Protein AF-A0A7S4MSF3-F1 (afdb_monomer_lite)

Sequence (253 aa):
SPANVAPEWKRFKGSVDGGAAPNAPDDGDGDPTLLLAEATASFLLRGYSSGRGDPSSPDAGAGADGRRPPLDHFHRPGGVLLLSLSLVSTRTPSRIVSDADDPPASSLTAQFGHSSQELINLLLTGRATSNVFDGTLSVGGGLECRGVSSRPDVGYLSQLEALRYCEVGTYYKSPRYPLWVVGSTSHFSVLFGGPGALRESRSDALLERCRRAFKSAEGAEERGFIDAPQLGTVARALGADMWEAVGGDEGGG

pLDDT: mean 75.32, std 20.9, range [27.91, 98.0]

Foldseek 3Di:
DDDDDDDDPPPPPDDPDDDDDDDDDPDDDDDVVVVVVVVVCCQQCVQVPPDQDDPPDPQRAQHPVRDGRNVVCLVDVCSVVVVLVVLCVVLPPVQQLVLEQHSVPDDCADPPRHGACLVVCCVFQVHRFREQAEAWAQDPPRRIRGHHDAQTQEAEAEPCVVVVNHDGYPSRQQHPAQWYWYDYPPDIDIDHDDPCSNDDDPVRVLVVLLVVLQVVQCPRHPPVDHDPVSVVSSDVSSDPVVVVVVPDDDDDD

Structure (mmCIF, N/CA/C/O backbone):
data_AF-A0A7S4MSF3-F1
#
_entry.id   AF-A0A7S4MSF3-F1
#
loop_
_atom_site.group_PDB
_atom_site.id
_atom_site.type_symbol
_atom_site.label_atom_id
_atom_site.label_alt_id
_atom_site.label_comp_id
_atom_site.label_asym_id
_atom_site.label_entity_id
_atom_site.label_seq_id
_atom_site.pdbx_PDB_ins_code
_atom_site.Cartn_x
_atom_site.Cartn_y
_atom_site.Cartn_z
_atom_site.occupancy
_atom_site.B_iso_or_equiv
_atom_site.auth_seq_id
_atom_site.auth_comp_id
_atom_site.auth_asym_id
_atom_site.auth_atom_id
_atom_site.pdbx_PDB_model_num
ATOM 1 N N . SER A 1 1 ? 6.239 23.968 -42.323 1.00 41.62 1 SER A N 1
ATOM 2 C CA . SER A 1 1 ? 5.406 22.773 -42.538 1.00 41.62 1 SER A CA 1
ATOM 3 C C . SER A 1 1 ? 6.318 21.607 -42.860 1.00 41.62 1 SER A C 1
ATOM 5 O O . SER A 1 1 ? 7.025 21.680 -43.859 1.00 41.62 1 SER A O 1
ATOM 7 N N . PRO A 1 2 ? 6.384 20.601 -41.984 1.00 35.97 2 PRO A N 1
ATOM 8 C CA . PRO A 1 2 ? 6.445 19.230 -42.460 1.00 35.97 2 PRO A CA 1
ATOM 9 C C . PRO A 1 2 ? 5.364 18.359 -41.815 1.00 35.97 2 PRO A C 1
ATOM 11 O O . PRO A 1 2 ? 4.879 18.614 -40.714 1.00 35.97 2 PRO A O 1
ATOM 14 N N . ALA A 1 3 ? 4.981 17.360 -42.600 1.00 32.62 3 ALA A N 1
ATOM 15 C CA . ALA A 1 3 ? 3.868 16.449 -42.443 1.00 32.62 3 ALA A CA 1
ATOM 16 C C . ALA A 1 3 ? 3.819 15.706 -41.100 1.00 32.62 3 ALA A C 1
ATOM 18 O O . ALA A 1 3 ? 4.804 15.166 -40.604 1.00 32.62 3 ALA A O 1
ATOM 19 N N . ASN A 1 4 ? 2.595 15.642 -40.587 1.00 33.91 4 ASN A N 1
ATOM 20 C CA . ASN A 1 4 ? 2.144 14.868 -39.446 1.00 33.91 4 ASN A CA 1
ATOM 21 C C . ASN A 1 4 ? 2.182 13.368 -39.807 1.00 33.91 4 ASN A C 1
ATOM 23 O O . ASN A 1 4 ? 1.356 12.905 -40.595 1.00 33.91 4 ASN A O 1
ATOM 27 N N . VAL A 1 5 ? 3.132 12.610 -39.257 1.00 41.72 5 VAL A N 1
ATOM 28 C CA . VAL A 1 5 ? 3.147 11.141 -39.338 1.00 41.72 5 VAL A CA 1
ATOM 29 C C . VAL A 1 5 ? 2.593 10.609 -38.020 1.00 41.72 5 VAL A C 1
ATOM 31 O O . VAL A 1 5 ? 3.264 10.634 -36.992 1.00 41.72 5 VAL A O 1
ATOM 34 N N . ALA A 1 6 ? 1.330 10.182 -38.037 1.00 33.66 6 ALA A N 1
ATOM 35 C CA . ALA A 1 6 ? 0.687 9.546 -36.892 1.00 33.66 6 ALA A CA 1
ATOM 36 C C . ALA A 1 6 ? 1.154 8.075 -36.753 1.00 33.66 6 ALA A C 1
ATOM 38 O O . ALA A 1 6 ? 1.291 7.403 -37.776 1.00 33.66 6 ALA A O 1
ATOM 39 N N . PRO A 1 7 ? 1.361 7.542 -35.531 1.00 33.12 7 PRO A N 1
ATOM 40 C CA . PRO A 1 7 ? 1.863 6.181 -35.343 1.00 33.12 7 PRO A CA 1
ATOM 41 C C . PRO A 1 7 ? 0.826 5.072 -35.615 1.00 33.12 7 PRO A C 1
ATOM 43 O O . PRO A 1 7 ? -0.364 5.201 -35.323 1.00 33.12 7 PRO A O 1
ATOM 46 N N . GLU A 1 8 ? 1.337 3.947 -36.122 1.00 37.41 8 GLU A N 1
ATOM 47 C CA . GLU A 1 8 ? 0.696 2.740 -36.682 1.00 37.41 8 GLU A CA 1
ATOM 48 C C . GLU A 1 8 ? -0.170 1.863 -35.743 1.00 37.41 8 GLU A C 1
ATOM 50 O O . GLU A 1 8 ? -0.442 0.706 -36.052 1.00 37.41 8 GLU A O 1
ATOM 55 N N . TRP A 1 9 ? -0.692 2.358 -34.621 1.00 36.53 9 TRP A N 1
ATOM 56 C CA . TRP A 1 9 ? -1.518 1.518 -33.727 1.00 36.53 9 TRP A CA 1
ATOM 57 C C . TRP A 1 9 ? -2.996 1.395 -34.158 1.00 36.53 9 TRP A C 1
ATOM 59 O O . TRP A 1 9 ? -3.751 0.608 -33.593 1.00 36.53 9 TRP A O 1
ATOM 69 N N . LYS A 1 10 ? -3.429 2.118 -35.202 1.00 30.94 10 LYS A N 1
ATOM 70 C CA . LYS A 1 10 ? -4.820 2.099 -35.709 1.00 30.94 10 LYS A CA 1
ATOM 71 C C . LYS A 1 10 ? -5.180 0.909 -36.618 1.00 30.94 10 LYS A C 1
ATOM 73 O O . LYS A 1 10 ? -6.292 0.880 -37.142 1.00 30.94 10 LYS A O 1
ATOM 78 N N . ARG A 1 11 ? -4.287 -0.069 -36.827 1.00 33.25 11 ARG A N 1
ATOM 79 C CA . ARG A 1 11 ? -4.498 -1.156 -37.809 1.00 33.25 11 ARG A CA 1
ATOM 80 C C . ARG A 1 11 ? -5.065 -2.470 -37.255 1.00 33.25 11 ARG A C 1
ATOM 82 O O . ARG A 1 11 ? -5.384 -3.350 -38.046 1.00 33.25 11 ARG A O 1
ATOM 89 N N . PHE A 1 12 ? -5.296 -2.593 -35.947 1.00 28.17 12 PHE A N 1
ATOM 90 C CA . PHE A 1 12 ? -6.030 -3.732 -35.377 1.00 28.17 12 PHE A CA 1
ATOM 91 C C . PHE A 1 12 ? -7.545 -3.461 -35.354 1.00 28.17 12 PHE A C 1
ATOM 93 O O . PHE A 1 12 ? -8.146 -3.208 -34.315 1.00 28.17 12 PHE A O 1
ATOM 100 N N . LYS A 1 13 ? -8.180 -3.519 -36.528 1.00 31.94 13 LYS A N 1
ATOM 101 C CA . LYS A 1 13 ? -9.593 -3.912 -36.641 1.00 31.94 13 LYS A CA 1
ATOM 102 C C . LYS A 1 13 ? -9.619 -5.275 -37.322 1.00 31.94 13 LYS A C 1
ATOM 104 O O . LYS A 1 13 ? -9.660 -5.359 -38.544 1.00 31.94 13 LYS A O 1
ATOM 109 N N . GLY A 1 14 ? -9.507 -6.325 -36.512 1.00 31.42 14 GLY A N 1
ATOM 110 C CA . GLY A 1 14 ? -9.776 -7.689 -36.951 1.00 31.42 14 GLY A CA 1
ATOM 111 C C . GLY A 1 14 ? -11.264 -7.849 -37.256 1.00 31.42 14 GLY A C 1
ATOM 112 O O . GLY A 1 14 ? -12.105 -7.384 -36.489 1.00 31.42 14 GLY A O 1
ATOM 113 N N . SER A 1 15 ? -11.542 -8.456 -38.408 1.00 27.91 15 SER A N 1
ATOM 114 C CA . SER A 1 15 ? -12.852 -8.900 -38.890 1.00 27.91 15 SER A CA 1
ATOM 115 C C . SER A 1 15 ? -13.636 -9.622 -37.789 1.00 27.91 15 SER A C 1
ATOM 117 O O . SER A 1 15 ? -13.113 -10.547 -37.168 1.00 27.91 15 SER A O 1
ATOM 119 N N . VAL A 1 16 ? -14.877 -9.199 -37.537 1.00 37.59 16 VAL A N 1
ATOM 120 C CA . VAL A 1 16 ? -15.831 -9.960 -36.720 1.00 37.59 16 VAL A CA 1
ATOM 121 C C . VAL A 1 16 ? -16.476 -10.983 -37.648 1.00 37.59 16 VAL A C 1
ATOM 123 O O . VAL A 1 16 ? -17.536 -10.733 -38.215 1.00 37.59 16 VAL A O 1
ATOM 126 N N . ASP A 1 17 ? -15.806 -12.117 -37.832 1.00 31.11 17 ASP A N 1
ATOM 127 C CA . ASP A 1 17 ? -16.417 -13.296 -38.436 1.00 31.11 17 ASP A CA 1
ATOM 128 C C . ASP A 1 17 ? -17.129 -14.095 -37.337 1.00 31.11 17 ASP A C 1
ATOM 130 O O . ASP A 1 17 ? -16.533 -14.504 -36.338 1.00 31.11 17 ASP A O 1
ATOM 134 N N . GLY A 1 18 ? -18.446 -14.245 -37.503 1.00 38.09 18 GLY A N 1
ATOM 135 C CA . GLY A 1 18 ? -19.373 -14.864 -36.557 1.00 38.09 18 GLY A CA 1
ATOM 136 C C . GLY A 1 18 ? -19.187 -16.373 -36.407 1.00 38.09 18 GLY A C 1
ATOM 137 O O . GLY A 1 18 ? -19.989 -17.155 -36.913 1.00 38.09 18 GLY A O 1
ATOM 138 N N . GLY A 1 19 ? -18.154 -16.782 -35.674 1.00 28.17 19 GLY A N 1
ATOM 139 C CA . GLY A 1 19 ? -18.015 -18.134 -35.140 1.00 28.17 19 GLY A CA 1
ATOM 140 C C . GLY A 1 19 ? -18.694 -18.246 -33.776 1.00 28.17 19 GLY A C 1
ATOM 141 O O . GLY A 1 19 ? -18.374 -17.491 -32.861 1.00 28.17 19 GLY A O 1
ATOM 142 N N . ALA A 1 20 ? -19.644 -19.173 -33.649 1.00 30.17 20 ALA A N 1
ATOM 143 C CA . ALA A 1 20 ? -20.347 -19.474 -32.407 1.00 30.17 20 ALA A CA 1
ATOM 144 C C . ALA A 1 20 ? -19.370 -19.710 -31.239 1.00 30.17 20 ALA A C 1
ATOM 146 O O . ALA A 1 20 ? -18.409 -20.471 -31.368 1.00 30.17 20 ALA A O 1
ATOM 147 N N . ALA A 1 21 ? -19.638 -19.066 -30.100 1.00 31.05 21 ALA A N 1
ATOM 148 C CA . ALA A 1 21 ? -18.928 -19.329 -28.857 1.00 31.05 21 ALA A CA 1
ATOM 149 C C . ALA A 1 21 ? -19.098 -20.814 -28.479 1.00 31.05 21 ALA A C 1
ATOM 151 O O . ALA A 1 21 ? -20.233 -21.299 -28.467 1.00 31.05 21 ALA A O 1
ATOM 152 N N . PRO A 1 22 ? -18.018 -21.558 -28.183 1.00 34.59 22 PRO A N 1
ATOM 153 C CA . PRO A 1 22 ? -18.162 -22.888 -27.617 1.00 34.59 22 PRO A CA 1
ATOM 154 C C . PRO A 1 22 ? -18.808 -22.755 -26.234 1.00 34.59 22 PRO A C 1
ATOM 156 O O . PRO A 1 22 ? -18.371 -21.941 -25.421 1.00 34.59 22 PRO A O 1
ATOM 159 N N . ASN A 1 23 ? -19.874 -23.527 -26.009 1.00 34.00 23 ASN A N 1
ATOM 160 C CA . ASN A 1 23 ? -20.613 -23.589 -24.750 1.00 34.00 23 ASN A CA 1
ATOM 161 C C . ASN A 1 23 ? -19.641 -23.706 -23.568 1.00 34.00 23 ASN A C 1
ATOM 163 O O . ASN A 1 23 ? -18.914 -24.694 -23.459 1.00 34.00 23 ASN A O 1
ATOM 167 N N . ALA A 1 24 ? -19.637 -22.689 -22.704 1.00 33.00 24 ALA A N 1
ATOM 168 C CA . ALA A 1 24 ? -18.964 -22.761 -21.419 1.00 33.00 24 ALA A CA 1
ATOM 169 C C . ALA A 1 24 ? -19.664 -23.839 -20.572 1.00 33.00 24 ALA A C 1
ATOM 171 O O . ALA A 1 24 ? -20.899 -23.836 -20.520 1.00 33.00 24 ALA A O 1
ATOM 172 N N . PRO A 1 25 ? -18.921 -24.771 -19.953 1.00 35.69 25 PRO A N 1
ATOM 173 C CA . PRO A 1 25 ? -19.510 -25.678 -18.987 1.00 35.69 25 PRO A CA 1
ATOM 174 C C . PRO A 1 25 ? -19.993 -24.864 -17.783 1.00 35.69 25 PRO A C 1
ATOM 176 O O . PRO A 1 25 ? -19.286 -23.997 -17.267 1.00 35.69 25 PRO A O 1
ATOM 179 N N . ASP A 1 26 ? -21.239 -25.122 -17.405 1.00 44.34 26 ASP A N 1
ATOM 180 C CA . ASP A 1 26 ? -21.878 -24.638 -16.189 1.00 44.34 26 ASP A CA 1
ATOM 181 C C . ASP A 1 26 ? -21.321 -25.446 -15.013 1.00 44.34 26 ASP A C 1
ATOM 183 O O . ASP A 1 26 ? -21.841 -26.511 -14.703 1.00 44.34 26 ASP A O 1
ATOM 187 N N . ASP A 1 27 ? -20.213 -24.991 -14.421 1.00 40.84 27 ASP A N 1
ATOM 188 C CA . ASP A 1 27 ? -19.608 -25.631 -13.251 1.00 40.84 27 ASP A CA 1
ATOM 189 C C . ASP A 1 27 ? -19.042 -24.579 -12.277 1.00 40.84 27 ASP A C 1
ATOM 191 O O . ASP A 1 27 ? -17.975 -24.009 -12.496 1.00 40.84 27 ASP A O 1
ATOM 195 N N . GLY A 1 28 ? -19.771 -24.364 -11.176 1.00 42.06 28 GLY A N 1
ATOM 196 C CA . GLY A 1 28 ? -19.229 -24.096 -9.837 1.00 42.06 28 GLY A CA 1
ATOM 197 C C . GLY A 1 28 ? -18.573 -22.738 -9.555 1.00 42.06 28 GLY A C 1
ATOM 198 O O . GLY A 1 28 ? -17.406 -22.535 -9.853 1.00 42.06 28 GLY A O 1
ATOM 199 N N . ASP A 1 29 ? -19.322 -21.867 -8.871 1.00 44.06 29 ASP A N 1
ATOM 200 C CA . ASP A 1 29 ? -18.943 -20.924 -7.790 1.00 44.06 29 ASP A CA 1
ATOM 201 C C . ASP A 1 29 ? -17.434 -20.692 -7.483 1.00 44.06 29 ASP A C 1
ATOM 203 O O . ASP A 1 29 ? -16.969 -20.872 -6.358 1.00 44.06 29 ASP A O 1
ATOM 207 N N . GLY A 1 30 ? -16.637 -20.304 -8.480 1.00 49.78 30 GLY A N 1
ATOM 208 C CA . GLY A 1 30 ? -15.230 -19.936 -8.316 1.00 49.78 30 GLY A CA 1
ATOM 209 C C . GLY A 1 30 ? -15.070 -18.419 -8.273 1.00 49.78 30 GLY A C 1
ATOM 210 O O . GLY A 1 30 ? -15.464 -17.738 -9.219 1.00 49.78 30 GLY A O 1
ATOM 211 N N . ASP A 1 31 ? -14.472 -17.878 -7.205 1.00 62.97 31 ASP A N 1
ATOM 212 C CA . ASP A 1 31 ? -14.142 -16.448 -7.120 1.00 62.97 31 ASP A CA 1
ATOM 213 C C . ASP A 1 31 ? -13.296 -16.044 -8.349 1.00 62.97 31 ASP A C 1
ATOM 215 O O . ASP A 1 31 ? -12.182 -16.554 -8.526 1.00 62.97 31 ASP A O 1
ATOM 219 N N . PRO A 1 32 ? -13.778 -15.127 -9.211 1.00 63.19 32 PRO A N 1
ATOM 220 C CA . PRO A 1 32 ? -13.070 -14.720 -10.426 1.00 63.19 32 PRO A CA 1
ATOM 221 C C . PRO A 1 32 ? -11.678 -14.137 -10.138 1.00 63.19 32 PRO A C 1
ATOM 223 O O . PRO A 1 32 ? -10.795 -14.173 -11.000 1.00 63.19 32 PRO A O 1
ATOM 226 N N . THR A 1 33 ? -11.454 -13.638 -8.921 1.00 63.78 33 THR A N 1
ATOM 227 C CA . THR A 1 33 ? -10.156 -13.139 -8.456 1.00 63.78 33 THR A CA 1
ATOM 228 C C . THR A 1 33 ? -9.143 -14.273 -8.296 1.00 63.78 33 THR A C 1
ATOM 230 O O . THR A 1 33 ? -7.980 -14.113 -8.670 1.00 63.78 33 THR A O 1
ATOM 233 N N . LEU A 1 34 ? -9.583 -15.435 -7.799 1.00 69.38 34 LEU A N 1
ATOM 234 C CA . LEU A 1 34 ? -8.737 -16.622 -7.655 1.00 69.38 34 LEU A CA 1
ATOM 235 C C . LEU A 1 34 ? -8.354 -17.191 -9.021 1.00 69.38 34 LEU A C 1
ATOM 237 O O . LEU A 1 34 ? -7.185 -17.501 -9.235 1.00 69.38 34 LEU A O 1
ATOM 241 N N . LEU A 1 35 ? -9.296 -17.231 -9.967 1.00 76.44 35 LEU A N 1
ATOM 242 C CA . LEU A 1 35 ? -9.029 -17.680 -11.338 1.00 76.44 35 LEU A CA 1
ATOM 243 C C . LEU A 1 35 ? -7.993 -16.793 -12.041 1.00 76.44 35 LEU A C 1
ATOM 245 O O . LEU A 1 35 ? -7.077 -17.298 -12.692 1.00 76.44 35 LEU A O 1
ATOM 249 N N . LEU A 1 36 ? -8.092 -15.468 -11.888 1.00 73.62 36 LEU A N 1
ATOM 250 C CA . LEU A 1 36 ? -7.102 -14.546 -12.447 1.00 73.62 36 LEU A CA 1
ATOM 251 C C . LEU A 1 36 ? -5.737 -14.694 -11.765 1.00 73.62 36 LEU A C 1
ATOM 253 O O . LEU A 1 36 ? -4.711 -14.676 -12.450 1.00 73.62 36 LEU A O 1
ATOM 257 N N . ALA A 1 37 ? -5.707 -14.840 -10.439 1.00 73.75 37 ALA A N 1
ATOM 258 C CA . ALA A 1 37 ? -4.471 -15.038 -9.689 1.00 73.75 37 ALA A CA 1
ATOM 259 C C . ALA A 1 37 ? -3.773 -16.341 -10.100 1.00 73.75 37 ALA A C 1
ATOM 261 O O . ALA A 1 37 ? -2.570 -16.337 -10.363 1.00 73.75 37 ALA A O 1
ATOM 262 N N . GLU A 1 38 ? -4.524 -17.432 -10.240 1.00 82.12 38 GLU A N 1
ATOM 263 C CA . GLU A 1 38 ? -4.013 -18.732 -10.670 1.00 82.12 38 GLU A CA 1
ATOM 264 C C . GLU A 1 38 ? -3.515 -18.695 -12.118 1.00 82.12 38 GLU A C 1
ATOM 266 O O . GLU A 1 38 ? -2.406 -19.157 -12.404 1.00 82.12 38 GLU A O 1
ATOM 271 N N . ALA A 1 39 ? -4.266 -18.072 -13.029 1.00 82.00 39 ALA A N 1
ATOM 272 C CA . ALA A 1 39 ? -3.833 -17.878 -14.411 1.00 82.00 39 ALA A CA 1
ATOM 273 C C . ALA A 1 39 ? -2.562 -17.015 -14.497 1.00 82.00 39 ALA A C 1
ATOM 275 O O . ALA A 1 39 ? -1.642 -17.327 -15.258 1.00 82.00 39 ALA A O 1
ATOM 276 N N . THR A 1 40 ? -2.474 -15.960 -13.681 1.00 80.44 40 THR A N 1
ATOM 277 C CA . THR A 1 40 ? -1.307 -15.067 -13.619 1.00 80.44 40 THR A CA 1
ATOM 278 C C . THR A 1 40 ? -0.092 -15.792 -13.054 1.00 80.44 40 THR A C 1
ATOM 280 O O . THR A 1 40 ? 0.985 -15.724 -13.644 1.00 80.44 40 THR A O 1
ATOM 283 N N . ALA A 1 41 ? -0.251 -16.537 -11.959 1.00 83.00 41 ALA A N 1
ATOM 284 C CA . ALA A 1 41 ? 0.813 -17.346 -11.373 1.00 83.00 41 ALA A CA 1
ATOM 285 C C . ALA A 1 41 ? 1.293 -18.415 -12.362 1.00 83.00 41 ALA A C 1
ATOM 287 O O . ALA A 1 41 ? 2.494 -18.546 -12.589 1.00 83.00 41 ALA A O 1
ATOM 288 N N . SER A 1 42 ? 0.364 -19.106 -13.025 1.00 82.75 42 SER A N 1
ATOM 289 C CA . SER A 1 42 ? 0.665 -20.105 -14.056 1.00 82.75 42 SER A CA 1
ATOM 290 C C . SER A 1 42 ? 1.429 -19.509 -15.232 1.00 82.75 42 SER A C 1
ATOM 292 O O . SER A 1 42 ? 2.354 -20.134 -15.745 1.00 82.75 42 SER A O 1
ATOM 294 N N . PHE A 1 43 ? 1.076 -18.292 -15.650 1.00 83.69 43 PHE A N 1
ATOM 295 C CA . PHE A 1 43 ? 1.791 -17.567 -16.693 1.00 83.69 43 PHE A CA 1
ATOM 296 C C . PHE A 1 43 ? 3.190 -17.135 -16.236 1.00 83.69 43 PHE A C 1
ATOM 298 O O . PHE A 1 43 ? 4.165 -17.426 -16.926 1.00 83.69 43 PHE A O 1
ATOM 305 N N . LEU A 1 44 ? 3.309 -16.474 -15.080 1.00 82.44 44 LEU A N 1
ATOM 306 C CA . LEU A 1 44 ? 4.576 -15.943 -14.565 1.00 82.44 44 LEU A CA 1
ATOM 307 C C . LEU A 1 44 ? 5.584 -17.050 -14.246 1.00 82.44 44 LEU A C 1
ATOM 309 O O . LEU A 1 44 ? 6.771 -16.904 -14.544 1.00 82.44 44 LEU A O 1
ATOM 313 N N . LEU A 1 45 ? 5.101 -18.156 -13.682 1.00 81.12 45 LEU A N 1
ATOM 314 C CA . LEU A 1 45 ? 5.893 -19.320 -13.288 1.00 81.12 45 LEU A CA 1
ATOM 315 C C . LEU A 1 45 ? 5.971 -20.377 -14.396 1.00 81.12 45 LEU A C 1
ATOM 317 O O . LEU A 1 45 ? 6.500 -21.468 -14.174 1.00 81.12 45 LEU A O 1
ATOM 321 N N . ARG A 1 46 ? 5.464 -20.087 -15.600 1.00 78.00 46 ARG A N 1
ATOM 322 C CA . ARG A 1 46 ? 5.508 -21.027 -16.722 1.00 78.00 46 ARG A CA 1
ATOM 323 C C . ARG A 1 46 ? 6.959 -21.416 -17.008 1.00 78.00 46 ARG A C 1
ATOM 325 O O . ARG A 1 46 ? 7.760 -20.575 -17.397 1.00 78.00 46 ARG A O 1
ATOM 332 N N . GLY A 1 47 ? 7.286 -22.694 -16.826 1.00 63.62 47 GLY A N 1
ATOM 333 C CA . GLY A 1 47 ? 8.645 -23.222 -16.997 1.00 63.62 47 GLY A CA 1
ATOM 334 C C . GLY A 1 47 ? 9.430 -23.439 -15.697 1.00 63.62 47 GLY A C 1
ATOM 335 O O . GLY A 1 47 ? 10.405 -24.180 -15.731 1.00 63.62 47 GLY A O 1
ATOM 336 N N . TYR A 1 48 ? 8.983 -22.917 -14.546 1.00 62.94 48 TYR A N 1
ATOM 337 C CA . TYR A 1 48 ? 9.596 -23.225 -13.239 1.00 62.94 48 TYR A CA 1
ATOM 338 C C . TYR A 1 48 ? 9.338 -24.669 -12.774 1.00 62.94 48 TYR A C 1
ATOM 340 O O . TYR A 1 48 ? 10.104 -25.213 -11.983 1.00 62.94 48 TYR A O 1
ATOM 348 N N . SER A 1 49 ? 8.277 -25.311 -13.272 1.00 55.47 49 SER A N 1
ATOM 349 C CA . SER A 1 49 ? 7.901 -26.692 -12.937 1.00 55.47 49 SER A CA 1
ATOM 350 C C . SER A 1 49 ? 8.767 -27.763 -13.613 1.00 55.47 49 SER A C 1
ATOM 352 O O . SER A 1 49 ? 8.650 -28.940 -13.275 1.00 55.47 49 SER A O 1
ATOM 354 N N . SER A 1 50 ? 9.659 -27.386 -14.535 1.00 52.78 50 SER A N 1
ATOM 355 C CA . SER A 1 50 ? 10.506 -28.324 -15.273 1.00 52.78 50 SER A CA 1
ATOM 356 C C . SER A 1 50 ? 11.959 -28.231 -14.814 1.00 52.78 50 SER A C 1
ATOM 358 O O . SER A 1 50 ? 12.768 -27.627 -15.498 1.00 52.78 50 SER A O 1
ATOM 360 N N . GLY A 1 51 ? 12.275 -28.854 -13.672 1.00 48.75 51 GLY A N 1
ATOM 361 C CA . GLY A 1 51 ? 13.632 -29.257 -13.276 1.00 48.75 51 GLY A CA 1
ATOM 362 C C . GLY A 1 51 ? 14.665 -28.134 -13.108 1.00 48.75 51 GLY A C 1
ATOM 363 O O . GLY A 1 51 ? 15.073 -27.475 -14.054 1.00 48.75 51 GLY A O 1
ATOM 364 N N . ARG A 1 52 ? 15.188 -27.982 -11.889 1.00 44.31 52 ARG A N 1
ATOM 365 C CA . ARG A 1 52 ? 16.348 -27.135 -11.580 1.00 44.31 52 ARG A CA 1
ATOM 366 C C . ARG A 1 52 ? 17.574 -27.599 -12.388 1.00 44.31 52 ARG A C 1
ATOM 368 O O . ARG A 1 52 ? 18.297 -28.489 -11.948 1.00 44.31 52 ARG A O 1
ATOM 375 N N . GLY A 1 53 ? 17.773 -27.032 -13.575 1.00 51.41 53 GLY A N 1
ATOM 376 C CA . GLY A 1 53 ? 18.991 -27.189 -14.365 1.00 51.41 53 GLY A CA 1
ATOM 377 C C . GLY A 1 53 ? 20.180 -26.517 -13.677 1.00 51.41 53 GLY A C 1
ATOM 378 O O . GLY A 1 53 ? 20.013 -25.585 -12.890 1.00 51.41 53 GLY A O 1
ATOM 379 N N . ASP A 1 54 ? 21.378 -27.025 -13.953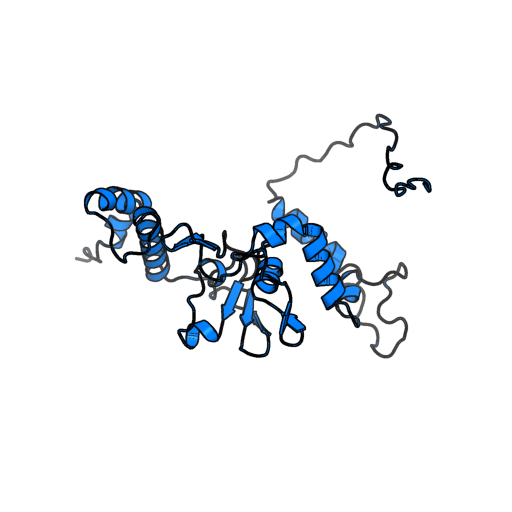 1.00 45.97 54 ASP A N 1
ATOM 380 C CA . ASP A 1 54 ? 22.644 -26.516 -13.425 1.00 45.97 54 ASP A CA 1
ATOM 381 C C . ASP A 1 54 ? 22.800 -25.004 -13.721 1.00 45.97 54 ASP A C 1
ATOM 383 O O . ASP A 1 54 ? 22.796 -24.617 -14.894 1.00 45.97 54 ASP A O 1
ATOM 387 N N . PRO A 1 55 ? 22.955 -24.136 -12.698 1.00 48.62 55 PRO A N 1
ATOM 388 C CA . PRO A 1 55 ? 23.072 -22.684 -12.868 1.00 48.62 55 PRO A CA 1
ATOM 389 C C . PRO A 1 55 ? 24.309 -22.238 -13.669 1.00 48.62 55 PRO A C 1
ATOM 391 O O . PRO A 1 55 ? 24.423 -21.055 -13.988 1.00 48.62 55 PRO A O 1
ATOM 394 N N . SER A 1 56 ? 25.234 -23.148 -13.992 1.00 46.38 56 SER A N 1
ATOM 395 C CA . SER A 1 56 ? 26.421 -22.869 -14.808 1.00 46.38 56 SER A CA 1
ATOM 396 C C . SER A 1 56 ? 26.206 -22.998 -16.326 1.00 46.38 56 SER A C 1
ATOM 398 O O . SER A 1 56 ? 27.084 -22.605 -17.097 1.00 46.38 56 SER A O 1
ATOM 400 N N . SER A 1 57 ? 25.049 -23.493 -16.785 1.00 48.66 57 SER A N 1
ATOM 401 C CA . SER A 1 57 ? 24.748 -23.614 -18.219 1.00 48.66 57 SER A CA 1
ATOM 402 C C . SER A 1 57 ? 24.173 -22.318 -18.820 1.00 48.66 57 SER A C 1
ATOM 404 O O . SER A 1 57 ? 23.231 -21.750 -18.264 1.00 48.66 57 SER A O 1
ATOM 406 N N . PRO A 1 58 ? 24.646 -21.866 -20.000 1.00 52.34 58 PRO A N 1
ATOM 407 C CA . PRO A 1 58 ? 24.128 -20.665 -20.671 1.00 52.34 58 PRO A CA 1
ATOM 408 C C . PRO A 1 58 ? 22.644 -20.777 -21.085 1.00 52.34 58 PRO A C 1
ATOM 410 O O . PRO A 1 58 ? 21.974 -19.753 -21.247 1.00 52.34 58 PRO A O 1
ATOM 413 N N . ASP A 1 59 ? 22.121 -22.007 -21.165 1.00 48.97 59 ASP A N 1
ATOM 414 C CA . ASP A 1 59 ? 20.732 -22.349 -21.512 1.00 48.97 59 ASP A CA 1
ATOM 415 C C . ASP A 1 59 ? 19.851 -22.750 -20.311 1.00 48.97 59 ASP A C 1
ATOM 417 O O . ASP A 1 59 ? 18.703 -23.152 -20.497 1.00 48.97 59 ASP A O 1
ATOM 421 N N . ALA A 1 60 ? 20.325 -22.595 -19.068 1.00 50.28 60 ALA A N 1
ATOM 422 C CA . ALA A 1 60 ? 19.678 -23.107 -17.846 1.00 50.28 60 ALA A CA 1
ATOM 423 C C . ALA A 1 60 ? 18.302 -22.494 -17.468 1.00 50.28 60 ALA A C 1
ATOM 425 O O . ALA A 1 60 ? 17.827 -22.698 -16.356 1.00 50.28 60 ALA A O 1
ATOM 426 N N . GLY A 1 61 ? 17.647 -21.748 -18.363 1.00 50.62 61 GLY A N 1
ATOM 427 C CA . GLY A 1 61 ? 16.340 -21.123 -18.114 1.00 50.62 61 GLY A CA 1
ATOM 428 C C . GLY A 1 61 ? 15.367 -21.155 -19.292 1.00 50.62 61 GLY A C 1
ATOM 429 O O . GLY A 1 61 ? 14.305 -20.543 -19.212 1.00 50.62 61 GLY A O 1
ATOM 430 N N . ALA A 1 62 ? 15.706 -21.812 -20.404 1.00 52.22 62 ALA A N 1
ATOM 431 C CA . ALA A 1 62 ? 14.774 -21.981 -21.513 1.00 52.22 62 ALA A CA 1
ATOM 432 C C . ALA A 1 62 ? 13.894 -23.212 -21.251 1.00 52.22 62 ALA A C 1
ATOM 434 O O . ALA A 1 62 ? 14.396 -24.330 -21.157 1.00 52.22 62 ALA A O 1
ATOM 435 N N . GLY A 1 63 ? 12.578 -23.015 -21.117 1.00 53.31 63 GLY A N 1
ATOM 436 C CA . GLY A 1 63 ? 11.633 -24.132 -21.086 1.00 53.31 63 GLY A CA 1
ATOM 437 C C . GLY A 1 63 ? 11.646 -24.904 -22.413 1.00 53.31 63 GLY A C 1
ATOM 438 O O . GLY A 1 63 ? 12.267 -24.474 -23.381 1.00 53.31 63 GLY A O 1
ATOM 439 N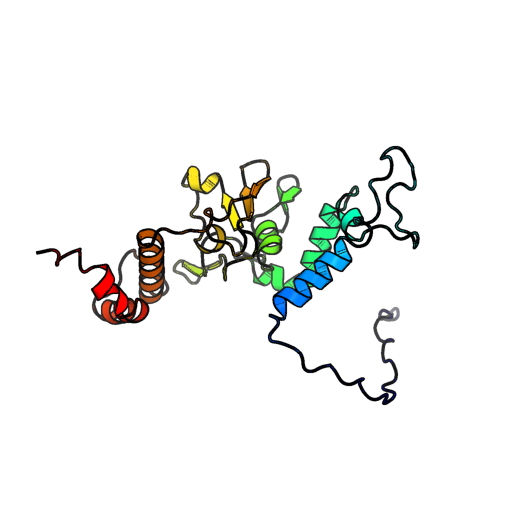 N . ALA A 1 64 ? 10.908 -26.013 -22.495 1.00 51.59 64 ALA A N 1
ATOM 440 C CA . ALA A 1 64 ? 10.860 -26.890 -23.678 1.00 51.59 64 ALA A CA 1
ATOM 441 C C . ALA A 1 64 ? 10.502 -26.194 -25.022 1.00 51.59 64 ALA A C 1
ATOM 443 O O . ALA A 1 64 ? 10.714 -26.775 -26.079 1.00 51.59 64 ALA A O 1
ATOM 444 N N . ASP A 1 65 ? 9.990 -24.957 -24.983 1.00 57.00 65 ASP A N 1
ATOM 445 C CA . ASP A 1 65 ? 9.651 -24.092 -26.130 1.00 57.00 65 ASP A CA 1
ATOM 446 C C . ASP A 1 65 ? 10.729 -23.011 -26.418 1.00 57.00 65 ASP A C 1
ATOM 448 O O . ASP A 1 65 ? 10.478 -22.009 -27.080 1.00 57.00 65 ASP A O 1
ATOM 452 N N . GLY A 1 66 ? 11.923 -23.108 -25.821 1.00 59.25 66 GLY A N 1
ATOM 453 C CA . GLY A 1 66 ? 12.994 -22.104 -25.948 1.00 59.25 66 GLY A CA 1
ATOM 454 C C . GLY A 1 66 ? 12.714 -20.762 -25.246 1.00 59.25 66 GLY A C 1
ATOM 455 O O . GLY A 1 66 ? 13.601 -19.916 -25.122 1.00 59.25 66 GLY A O 1
ATOM 456 N N . ARG A 1 67 ? 11.487 -20.548 -24.755 1.00 61.47 67 ARG A N 1
ATOM 457 C CA . ARG A 1 67 ? 11.061 -19.352 -24.020 1.00 61.47 67 ARG A CA 1
ATOM 458 C C . ARG A 1 67 ? 11.355 -19.476 -22.528 1.00 61.47 67 ARG A C 1
ATOM 460 O O . ARG A 1 67 ? 11.077 -20.499 -21.903 1.00 61.47 67 ARG A O 1
ATOM 467 N N . ARG A 1 68 ? 11.894 -18.397 -21.961 1.00 69.06 68 ARG A N 1
ATOM 468 C CA . ARG A 1 68 ? 12.133 -18.260 -20.520 1.00 69.06 68 ARG A CA 1
ATOM 469 C C . ARG A 1 68 ? 10.832 -17.943 -19.774 1.00 69.06 68 ARG A C 1
ATOM 471 O O . ARG A 1 68 ? 9.954 -17.310 -20.374 1.00 69.06 68 ARG A O 1
ATOM 478 N N . PRO A 1 69 ? 10.721 -18.309 -18.486 1.00 79.50 69 PRO A N 1
ATOM 479 C CA . PRO A 1 69 ? 9.638 -17.848 -17.633 1.00 79.50 69 PRO A CA 1
ATOM 480 C C . PRO A 1 69 ? 9.499 -16.320 -17.696 1.00 79.50 69 PRO A C 1
ATOM 482 O O . PRO A 1 69 ? 10.508 -15.609 -17.647 1.00 79.50 69 PRO A O 1
ATOM 485 N N . PRO A 1 70 ? 8.277 -15.767 -17.788 1.00 82.75 70 PRO A N 1
ATOM 486 C CA . PRO A 1 70 ? 8.080 -14.322 -17.753 1.00 82.75 70 PRO A CA 1
ATOM 487 C C . PRO A 1 70 ? 8.704 -13.674 -16.511 1.00 82.75 70 PRO A C 1
ATOM 489 O O . PRO A 1 70 ? 9.297 -12.603 -16.635 1.00 82.75 70 PRO A O 1
ATOM 492 N N . LEU A 1 71 ? 8.662 -14.354 -15.356 1.00 84.81 71 LEU A N 1
ATOM 493 C CA . LEU A 1 71 ? 9.247 -13.861 -14.106 1.00 84.81 71 LEU A CA 1
ATOM 494 C C . LEU A 1 71 ? 10.759 -13.584 -14.209 1.00 84.81 71 LEU A C 1
ATOM 496 O O . LEU A 1 71 ? 11.242 -12.613 -13.627 1.00 84.81 71 LEU A O 1
ATOM 500 N N . ASP A 1 72 ? 11.498 -14.350 -15.018 1.00 85.25 72 ASP A N 1
ATOM 501 C CA . ASP A 1 72 ? 12.947 -14.176 -15.185 1.00 85.25 72 ASP A CA 1
ATOM 502 C C . ASP A 1 72 ? 13.319 -12.800 -15.741 1.00 85.25 72 ASP A C 1
ATOM 504 O O . ASP A 1 72 ? 14.415 -12.303 -15.479 1.00 85.25 72 ASP A O 1
ATOM 508 N N . HIS A 1 73 ? 12.422 -12.149 -16.488 1.00 84.94 73 HIS A N 1
ATOM 509 C CA . HIS A 1 73 ? 12.671 -10.804 -17.010 1.00 84.94 73 HIS A CA 1
ATOM 510 C C . HIS A 1 73 ? 12.848 -9.785 -15.879 1.00 84.94 73 HIS A C 1
ATOM 512 O O . HIS A 1 73 ? 13.636 -8.849 -16.020 1.00 84.94 73 HIS A O 1
ATOM 518 N N . PHE A 1 74 ? 12.186 -9.997 -14.738 1.00 86.56 74 PHE A N 1
ATOM 519 C CA . PHE A 1 74 ? 12.290 -9.126 -13.569 1.00 86.56 74 PHE A CA 1
ATOM 520 C C . PHE A 1 74 ? 13.528 -9.409 -12.708 1.00 86.56 74 PHE A C 1
ATOM 522 O O . PHE A 1 74 ? 13.959 -8.532 -11.965 1.00 86.56 74 PHE A O 1
ATOM 529 N N . HIS A 1 75 ? 14.146 -10.587 -12.839 1.00 84.94 75 HIS A N 1
ATOM 530 C CA . HIS A 1 75 ? 15.369 -10.952 -12.108 1.00 84.94 75 HIS A CA 1
ATOM 531 C C . HIS A 1 75 ? 16.664 -10.497 -12.802 1.00 84.94 75 HIS A C 1
ATOM 533 O O . HIS A 1 75 ? 17.750 -10.595 -12.230 1.00 84.94 75 HIS A O 1
ATOM 539 N N . ARG A 1 76 ? 16.582 -10.008 -14.042 1.00 86.75 76 ARG A N 1
ATOM 540 C CA . ARG A 1 76 ? 17.746 -9.545 -14.813 1.00 86.75 76 ARG A CA 1
ATOM 541 C C . ARG A 1 76 ? 18.147 -8.109 -14.451 1.00 86.75 76 ARG A C 1
ATOM 543 O O . ARG A 1 76 ? 17.341 -7.367 -13.888 1.00 86.75 76 ARG A O 1
ATOM 550 N N . PRO A 1 77 ? 19.365 -7.667 -14.825 1.00 90.31 77 PRO A N 1
ATOM 551 C CA . PRO A 1 77 ? 19.736 -6.257 -14.738 1.00 90.31 77 PRO A CA 1
ATOM 552 C C . PRO A 1 77 ? 18.682 -5.367 -15.410 1.00 90.31 77 PRO A C 1
ATOM 554 O O . PRO A 1 77 ? 18.322 -5.592 -16.564 1.00 90.31 77 PRO A O 1
ATOM 557 N N . GLY A 1 78 ? 18.161 -4.385 -14.671 1.00 87.38 78 GLY A N 1
ATOM 558 C CA . GLY A 1 78 ? 17.075 -3.511 -15.131 1.00 87.38 78 GLY A CA 1
ATOM 559 C C . GLY A 1 78 ? 15.657 -4.072 -14.956 1.00 87.38 78 GLY A C 1
ATOM 560 O O . GLY A 1 78 ? 14.698 -3.364 -15.252 1.00 87.38 78 GLY A O 1
ATOM 561 N N . GLY A 1 79 ? 15.485 -5.287 -14.428 1.00 90.62 79 GLY A N 1
ATOM 562 C CA . GLY A 1 79 ? 14.170 -5.896 -14.205 1.00 90.62 79 GLY A CA 1
ATOM 563 C C . GLY A 1 79 ? 13.269 -5.082 -13.271 1.00 90.62 79 GLY A C 1
ATOM 564 O O . GLY A 1 79 ? 12.076 -4.944 -13.527 1.00 90.62 79 GLY A O 1
ATOM 565 N N . VAL A 1 80 ? 13.848 -4.427 -12.260 1.00 89.50 80 VAL A N 1
ATOM 566 C CA . VAL A 1 80 ? 13.119 -3.481 -11.398 1.00 89.50 80 VAL A CA 1
ATOM 567 C C . VAL A 1 80 ? 12.568 -2.282 -12.179 1.00 89.50 80 VAL A C 1
ATOM 569 O O . VAL A 1 80 ? 11.451 -1.849 -11.924 1.00 89.50 80 VAL A O 1
ATOM 572 N N . LEU A 1 81 ? 13.296 -1.780 -13.185 1.00 91.62 81 LEU A N 1
ATOM 573 C CA . LEU A 1 81 ? 12.813 -0.692 -14.041 1.00 91.62 81 LEU A CA 1
ATOM 574 C C . LEU A 1 81 ? 11.669 -1.174 -14.929 1.00 91.62 81 LEU A C 1
ATOM 576 O O . LEU A 1 81 ? 10.684 -0.460 -15.089 1.00 91.62 81 LEU A O 1
ATOM 580 N N . LEU A 1 82 ? 11.772 -2.390 -15.471 1.00 92.06 82 LEU A N 1
ATOM 581 C CA . LEU A 1 82 ? 10.694 -3.001 -16.245 1.00 92.06 82 LEU A CA 1
ATOM 582 C C . LEU A 1 82 ? 9.424 -3.161 -15.400 1.00 92.06 82 LEU A C 1
ATOM 584 O O . LEU A 1 82 ? 8.332 -2.850 -15.878 1.00 92.06 82 LEU A O 1
ATOM 588 N N . LEU A 1 83 ? 9.561 -3.595 -14.144 1.00 91.62 83 LEU A N 1
ATOM 589 C CA . LEU A 1 83 ? 8.445 -3.687 -13.204 1.00 91.62 83 LEU A CA 1
ATOM 590 C C . LEU A 1 83 ? 7.821 -2.309 -12.959 1.00 91.62 83 LEU A C 1
ATOM 592 O O . LEU A 1 83 ? 6.620 -2.144 -13.158 1.00 91.62 83 LEU A O 1
ATOM 596 N N . SER A 1 84 ? 8.629 -1.300 -12.626 1.00 93.00 84 SER A N 1
ATOM 597 C CA . SER A 1 84 ? 8.149 0.069 -12.408 1.00 93.00 84 SER A CA 1
ATOM 598 C C . SER A 1 84 ? 7.448 0.644 -13.641 1.00 93.00 84 SER A C 1
ATOM 600 O O . SER A 1 84 ? 6.368 1.218 -13.526 1.00 93.00 84 SER A O 1
ATOM 602 N N . LEU A 1 85 ? 8.002 0.446 -14.840 1.00 93.25 85 LEU A N 1
ATOM 603 C CA . LEU A 1 85 ? 7.377 0.882 -16.092 1.00 93.25 85 LEU A CA 1
ATOM 604 C C . LEU A 1 85 ? 6.065 0.141 -16.370 1.00 93.25 85 LEU A C 1
ATOM 606 O O . LEU A 1 85 ? 5.123 0.744 -16.889 1.00 93.25 85 LEU A O 1
ATOM 610 N N . SER A 1 86 ? 5.973 -1.136 -15.999 1.00 93.12 86 SER A N 1
ATOM 611 C CA . SER A 1 86 ? 4.741 -1.925 -16.120 1.00 93.12 86 SER A CA 1
ATOM 612 C C . SER A 1 86 ? 3.649 -1.395 -15.186 1.00 93.12 86 SER A C 1
ATOM 614 O O . SER A 1 86 ? 2.504 -1.228 -15.613 1.00 93.12 86 SER A O 1
ATOM 616 N N . LEU A 1 87 ? 4.003 -1.038 -13.945 1.00 94.75 87 LEU A N 1
ATOM 617 C CA . LEU A 1 87 ? 3.095 -0.387 -12.993 1.00 94.75 87 LEU A CA 1
ATOM 618 C C . LEU A 1 87 ? 2.618 0.974 -13.516 1.00 94.75 87 LEU A C 1
ATOM 620 O O . LEU A 1 87 ? 1.414 1.240 -13.539 1.00 94.75 87 LEU A O 1
ATOM 624 N N . VAL A 1 88 ? 3.543 1.804 -14.011 1.00 95.44 88 VAL A N 1
ATOM 625 C CA . VAL A 1 88 ? 3.226 3.113 -14.608 1.00 95.44 88 VAL A CA 1
ATOM 626 C C . VAL A 1 88 ? 2.306 2.969 -15.812 1.00 95.44 88 VAL A C 1
ATOM 628 O O . VAL A 1 88 ? 1.348 3.728 -15.945 1.00 95.44 88 VAL A O 1
ATOM 631 N N . SER A 1 89 ? 2.556 1.984 -16.672 1.00 94.88 89 SER A N 1
ATOM 632 C CA . SER A 1 89 ? 1.734 1.734 -17.858 1.00 94.88 89 SER A CA 1
ATOM 633 C C . SER A 1 89 ? 0.326 1.267 -17.486 1.00 94.88 89 SER A C 1
ATOM 635 O O . SER A 1 89 ? -0.644 1.698 -18.103 1.00 94.88 89 SER A O 1
ATOM 637 N N . THR A 1 90 ? 0.205 0.438 -16.446 1.00 94.94 90 THR A N 1
ATOM 638 C CA . THR A 1 90 ? -1.081 -0.112 -15.992 1.00 94.94 90 THR A CA 1
ATOM 639 C C . THR A 1 90 ? -1.927 0.938 -15.272 1.00 94.94 90 THR A C 1
ATOM 641 O O . THR A 1 90 ? -3.128 1.053 -15.529 1.00 94.94 90 THR A O 1
ATOM 644 N N . ARG A 1 91 ? -1.321 1.744 -14.388 1.00 95.50 91 ARG A N 1
ATOM 645 C CA . ARG A 1 91 ? -2.040 2.810 -13.674 1.00 95.50 91 ARG A CA 1
ATOM 646 C C . ARG A 1 91 ? -2.261 4.049 -14.533 1.00 95.50 91 ARG A C 1
ATOM 648 O O . ARG A 1 91 ? -3.309 4.655 -14.374 1.00 95.50 91 ARG A O 1
ATOM 655 N N . THR A 1 92 ? -1.350 4.329 -15.463 1.00 96.12 92 THR A N 1
ATOM 656 C CA . THR A 1 92 ? -1.177 5.537 -16.291 1.00 96.12 92 THR A CA 1
ATOM 657 C C . THR A 1 92 ? -0.564 6.743 -15.562 1.00 96.12 92 THR A C 1
ATOM 659 O O . THR A 1 92 ? -0.901 7.005 -14.406 1.00 96.12 92 THR A O 1
ATOM 662 N N . PRO A 1 93 ? 0.297 7.544 -16.234 1.00 93.31 93 PRO A N 1
ATOM 663 C CA . PRO A 1 93 ? 0.942 8.706 -15.613 1.00 93.31 93 PRO A CA 1
ATOM 664 C C . PRO A 1 93 ? -0.041 9.743 -15.062 1.00 93.31 93 PRO A C 1
ATOM 666 O O . PRO A 1 93 ? 0.150 10.244 -13.961 1.00 93.31 93 PRO A O 1
ATOM 669 N N . SER A 1 94 ? -1.123 10.039 -15.790 1.00 94.31 94 SER A N 1
ATOM 670 C CA . SER A 1 94 ? -2.123 11.021 -15.352 1.00 94.31 94 SER A CA 1
ATOM 671 C C . SER A 1 94 ? -2.823 10.605 -14.060 1.00 94.31 94 SER A C 1
ATOM 673 O O . SER A 1 94 ? -3.068 11.445 -13.199 1.00 94.31 94 SER A O 1
ATOM 675 N N . ARG A 1 95 ? -3.108 9.307 -13.902 1.00 95.44 95 ARG A N 1
ATOM 676 C CA . ARG A 1 95 ? -3.719 8.774 -12.682 1.00 95.44 95 ARG A CA 1
ATOM 677 C C . ARG A 1 95 ? -2.736 8.732 -11.519 1.00 95.44 95 ARG A C 1
ATOM 679 O O . ARG A 1 95 ? -3.144 9.024 -10.405 1.00 95.44 95 ARG A O 1
ATOM 686 N N . ILE A 1 96 ? -1.462 8.432 -11.774 1.00 95.25 96 ILE A N 1
ATOM 687 C CA . ILE A 1 96 ? -0.402 8.487 -10.752 1.00 95.25 96 ILE A CA 1
ATOM 688 C C . ILE A 1 96 ? -0.269 9.904 -10.198 1.00 95.25 96 ILE A C 1
ATOM 690 O O . ILE A 1 96 ? -0.310 10.093 -8.989 1.00 95.25 96 ILE A O 1
ATOM 694 N N . VAL A 1 97 ? -0.196 10.902 -11.080 1.00 93.38 97 VAL A N 1
ATOM 695 C CA . VAL A 1 97 ? -0.142 12.317 -10.687 1.00 93.38 97 VAL A CA 1
ATOM 696 C C . VAL A 1 97 ? -1.393 12.715 -9.899 1.00 93.38 97 VAL A C 1
ATOM 698 O O . VAL A 1 97 ? -1.289 13.434 -8.914 1.00 93.38 97 VAL A O 1
ATOM 701 N N . SER A 1 98 ? -2.574 12.212 -10.280 1.00 93.12 98 SER A N 1
ATOM 702 C CA . SER A 1 98 ? -3.804 12.468 -9.523 1.00 93.12 98 SER A CA 1
ATOM 703 C C . SER A 1 98 ? -3.898 11.713 -8.198 1.00 93.12 98 SER A C 1
ATOM 705 O O . SER A 1 98 ? -4.699 12.114 -7.366 1.00 93.12 98 SER A O 1
ATOM 707 N N . ASP A 1 99 ? -3.142 10.627 -7.999 1.00 94.62 99 ASP A N 1
ATOM 708 C CA . ASP A 1 99 ? -3.177 9.805 -6.779 1.00 94.62 99 ASP A CA 1
ATOM 709 C C . ASP A 1 99 ? -2.352 10.408 -5.637 1.00 94.62 99 ASP A C 1
ATOM 711 O O . ASP A 1 99 ? -2.689 10.165 -4.475 1.00 94.62 99 ASP A O 1
ATOM 715 N N . ALA A 1 100 ? -1.341 11.217 -5.957 1.00 91.94 100 ALA A N 1
ATOM 716 C CA . ALA A 1 100 ? -0.433 11.820 -4.989 1.00 91.94 100 ALA A CA 1
ATOM 717 C C . ALA A 1 100 ? -0.954 13.153 -4.427 1.00 91.94 100 ALA A C 1
ATOM 719 O O . ALA A 1 100 ? -1.702 13.867 -5.104 1.00 91.94 100 ALA A O 1
ATOM 720 N N . ASP A 1 101 ? -0.563 13.488 -3.195 1.00 91.62 101 ASP A N 1
ATOM 721 C CA . ASP A 1 101 ? -1.075 14.660 -2.466 1.00 91.62 101 ASP A CA 1
ATOM 722 C C . ASP A 1 101 ? -0.605 15.995 -3.056 1.00 91.62 101 ASP A C 1
ATOM 724 O O . ASP A 1 101 ? -1.388 16.943 -3.105 1.00 91.62 101 ASP A O 1
ATOM 728 N N . ASP A 1 102 ? 0.632 16.047 -3.561 1.00 87.38 102 ASP A N 1
ATOM 729 C CA . ASP A 1 102 ? 1.230 17.229 -4.194 1.00 87.38 102 ASP A CA 1
ATOM 730 C C . ASP A 1 102 ? 1.686 16.917 -5.636 1.00 87.38 102 ASP A C 1
ATOM 732 O O . ASP A 1 102 ? 2.874 16.705 -5.895 1.00 87.38 102 ASP A O 1
ATOM 736 N N . PRO A 1 103 ? 0.751 16.884 -6.609 1.00 82.69 103 PRO A N 1
ATOM 737 C CA . PRO A 1 103 ? 1.018 16.506 -7.997 1.00 82.69 103 PRO A CA 1
ATOM 738 C C . PRO A 1 103 ? 2.263 17.140 -8.657 1.00 82.69 103 PRO A C 1
ATOM 740 O O . PRO A 1 103 ? 2.968 16.419 -9.366 1.00 82.69 103 PRO A O 1
ATOM 743 N N . PRO A 1 104 ? 2.564 18.448 -8.489 1.00 78.44 104 PRO A N 1
ATOM 744 C CA . PRO A 1 104 ? 3.761 19.051 -9.077 1.00 78.44 104 PRO A CA 1
ATOM 745 C C . PRO A 1 104 ? 5.079 18.658 -8.390 1.00 78.44 104 PRO A C 1
ATOM 747 O O . PRO A 1 104 ? 6.126 18.774 -9.029 1.00 78.44 104 PRO A O 1
ATOM 750 N N . ALA A 1 105 ? 5.057 18.208 -7.131 1.00 77.94 105 ALA A N 1
ATOM 751 C CA . ALA A 1 105 ? 6.255 17.804 -6.388 1.00 77.94 105 ALA A CA 1
ATOM 752 C C . ALA A 1 105 ? 6.443 16.278 -6.307 1.00 77.94 105 ALA A C 1
ATOM 754 O O . ALA A 1 105 ? 7.552 15.804 -6.041 1.00 77.94 105 ALA A O 1
ATOM 755 N N . SER A 1 106 ? 5.385 15.498 -6.539 1.00 80.00 106 SER A N 1
ATOM 756 C CA . SER A 1 106 ? 5.410 14.043 -6.416 1.00 80.00 106 SER A CA 1
ATOM 757 C C . SER A 1 106 ? 6.210 13.366 -7.529 1.00 80.00 106 SER A C 1
ATOM 759 O O . SER A 1 106 ? 6.054 13.626 -8.721 1.00 80.00 106 SER A O 1
ATOM 761 N N . SER A 1 107 ? 7.051 12.419 -7.122 1.00 86.31 107 SER A N 1
ATOM 762 C CA . SER A 1 107 ? 7.875 11.587 -7.996 1.00 86.31 107 SER A CA 1
ATOM 763 C C . SER A 1 107 ? 7.857 10.149 -7.484 1.00 86.31 107 SER A C 1
ATOM 765 O O . SER A 1 107 ? 7.812 9.915 -6.280 1.00 86.31 107 SER A O 1
ATOM 767 N N . LEU A 1 108 ? 7.928 9.168 -8.390 1.00 90.62 108 LEU A N 1
ATOM 768 C CA . LEU A 1 108 ? 8.040 7.746 -8.024 1.00 90.62 108 LEU A CA 1
ATOM 769 C C . LEU A 1 108 ? 9.435 7.378 -7.489 1.00 90.62 108 LEU A C 1
ATOM 771 O O . LEU A 1 108 ? 9.636 6.310 -6.910 1.00 90.62 108 LEU A O 1
ATOM 775 N N . THR A 1 109 ? 10.411 8.260 -7.685 1.00 89.69 109 THR A N 1
ATOM 776 C CA . THR A 1 109 ? 11.761 8.120 -7.144 1.00 89.69 109 THR A CA 1
ATOM 777 C C . THR A 1 109 ? 12.100 9.320 -6.276 1.00 89.69 109 THR A C 1
ATOM 779 O O . THR A 1 109 ? 11.939 10.466 -6.702 1.00 89.69 109 THR A O 1
ATOM 782 N N . ALA A 1 110 ? 12.602 9.044 -5.080 1.00 83.31 110 ALA A N 1
ATOM 783 C CA . ALA A 1 110 ? 13.162 10.013 -4.158 1.00 83.31 110 ALA A CA 1
ATOM 784 C C . ALA A 1 110 ? 14.638 10.315 -4.495 1.00 83.31 110 ALA A C 1
ATOM 786 O O . ALA A 1 110 ? 15.186 9.870 -5.511 1.00 83.31 110 ALA A O 1
ATOM 787 N N . GLN A 1 111 ? 15.294 11.092 -3.629 1.00 80.94 111 GLN A N 1
ATOM 788 C CA . GLN A 1 111 ? 16.718 11.408 -3.750 1.00 80.94 111 GLN A CA 1
ATOM 789 C C . GLN A 1 111 ? 17.567 10.137 -3.876 1.00 80.94 111 GLN A C 1
ATOM 791 O O . GLN A 1 111 ? 17.224 9.085 -3.340 1.00 80.94 111 GLN A O 1
ATOM 796 N N . PHE A 1 112 ? 18.677 10.239 -4.609 1.00 81.94 112 PHE A N 1
ATOM 797 C CA . PHE A 1 112 ? 19.620 9.136 -4.841 1.00 81.94 112 PHE A CA 1
ATOM 798 C C . PHE A 1 112 ? 19.007 7.882 -5.495 1.00 81.94 112 PHE A C 1
ATOM 800 O O . PHE A 1 112 ? 19.620 6.818 -5.482 1.00 81.94 112 PHE A O 1
ATOM 807 N N . GLY A 1 113 ? 17.819 8.000 -6.102 1.00 79.62 113 GLY A N 1
ATOM 808 C CA . GLY A 1 113 ? 17.144 6.889 -6.775 1.00 79.62 113 GLY A CA 1
ATOM 809 C C . GLY A 1 113 ? 16.416 5.930 -5.831 1.00 79.62 113 GLY A C 1
ATOM 810 O O . GLY A 1 113 ? 16.019 4.848 -6.264 1.00 79.62 113 GLY A O 1
ATOM 811 N N . HIS A 1 114 ? 16.220 6.302 -4.562 1.00 85.31 114 HIS A N 1
ATOM 812 C CA . HIS A 1 114 ? 15.384 5.526 -3.646 1.00 85.31 114 HIS A CA 1
ATOM 813 C C . HIS A 1 114 ? 13.925 5.495 -4.120 1.00 85.31 114 HIS A C 1
ATOM 815 O O . HIS A 1 114 ? 13.444 6.421 -4.772 1.00 85.31 114 HIS A O 1
ATOM 821 N N . SER A 1 115 ? 13.203 4.424 -3.793 1.00 89.00 115 SER A N 1
ATOM 822 C CA . SER A 1 115 ? 11.760 4.359 -4.046 1.00 89.00 115 SER A CA 1
ATOM 823 C C . SER A 1 115 ? 11.034 5.377 -3.169 1.00 89.00 115 SER A C 1
ATOM 825 O O . SER A 1 115 ? 11.335 5.478 -1.980 1.00 89.00 115 SER A O 1
ATOM 827 N N . SER A 1 116 ? 10.098 6.133 -3.744 1.00 92.75 116 SER A N 1
ATOM 828 C CA . SER A 1 116 ? 9.202 6.979 -2.952 1.00 92.75 116 SER A CA 1
ATOM 829 C C . SER A 1 116 ? 8.083 6.155 -2.313 1.00 92.75 116 SER A C 1
ATOM 831 O O . SER A 1 116 ? 7.853 4.999 -2.689 1.00 92.75 116 SER A O 1
ATOM 833 N N . GLN A 1 117 ? 7.358 6.753 -1.366 1.00 93.50 117 GLN A N 1
ATOM 834 C CA . GLN A 1 117 ? 6.195 6.103 -0.763 1.00 93.50 117 GLN A CA 1
ATOM 835 C C . GLN A 1 117 ? 5.095 5.857 -1.805 1.00 93.50 117 GLN A C 1
ATOM 837 O O . GLN A 1 117 ? 4.466 4.801 -1.786 1.00 93.50 117 GLN A O 1
ATOM 842 N N . GLU A 1 118 ? 4.930 6.761 -2.771 1.00 95.69 118 GLU A N 1
ATOM 843 C CA . GLU A 1 118 ? 4.000 6.619 -3.890 1.00 95.69 118 GLU A CA 1
ATOM 844 C C . GLU A 1 118 ? 4.316 5.392 -4.749 1.00 95.69 118 GLU A C 1
ATOM 846 O O . GLU A 1 118 ? 3.397 4.689 -5.167 1.00 95.69 118 GLU A O 1
ATOM 851 N N . LEU A 1 119 ? 5.597 5.091 -4.999 1.00 95.31 119 LEU A N 1
ATOM 852 C CA . LEU A 1 119 ? 5.982 3.892 -5.751 1.00 95.31 119 LEU A CA 1
ATOM 853 C C . LEU A 1 119 ? 5.687 2.608 -4.968 1.00 95.31 119 LEU A C 1
ATOM 855 O O . LEU A 1 119 ? 5.202 1.637 -5.551 1.00 95.31 119 LEU A O 1
ATOM 859 N N . ILE A 1 120 ? 5.939 2.604 -3.657 1.00 95.31 120 ILE A N 1
ATOM 860 C CA . ILE A 1 120 ? 5.609 1.463 -2.792 1.00 95.31 120 ILE A CA 1
ATOM 861 C C . ILE A 1 120 ? 4.095 1.249 -2.744 1.00 95.31 120 ILE A C 1
ATOM 863 O O . ILE A 1 120 ? 3.622 0.134 -2.961 1.00 95.31 120 ILE A O 1
ATOM 867 N N . ASN A 1 121 ? 3.320 2.312 -2.547 1.00 96.81 121 ASN A N 1
ATOM 868 C CA . ASN A 1 121 ? 1.864 2.231 -2.538 1.00 96.81 121 ASN A CA 1
ATOM 869 C C . ASN A 1 121 ? 1.313 1.807 -3.906 1.00 96.81 121 ASN A C 1
ATOM 871 O O . ASN A 1 121 ? 0.399 0.982 -3.962 1.00 96.81 121 ASN A O 1
ATOM 875 N N . LEU A 1 122 ? 1.899 2.282 -5.009 1.00 96.94 122 LEU A N 1
ATOM 876 C CA . LEU A 1 122 ? 1.522 1.864 -6.358 1.00 96.94 122 LEU A CA 1
ATOM 877 C C . LEU A 1 122 ? 1.754 0.365 -6.565 1.00 96.94 122 LEU A C 1
ATOM 879 O O . LEU A 1 122 ? 0.890 -0.306 -7.126 1.00 96.94 122 LEU A O 1
ATOM 883 N N . LEU A 1 123 ? 2.887 -0.156 -6.091 1.00 95.88 123 LEU A N 1
ATOM 884 C CA . LEU A 1 123 ? 3.207 -1.581 -6.150 1.00 95.88 123 LEU A CA 1
ATOM 885 C C . LEU A 1 123 ? 2.228 -2.424 -5.319 1.00 95.88 123 LEU A C 1
ATOM 887 O O . LEU A 1 123 ? 1.780 -3.465 -5.791 1.00 95.88 123 LEU A O 1
ATOM 891 N N . LEU A 1 124 ? 1.900 -1.992 -4.098 1.00 96.44 124 LEU A N 1
ATOM 892 C CA . LEU A 1 124 ? 1.117 -2.793 -3.146 1.00 96.44 124 LEU A CA 1
ATOM 893 C C . LEU A 1 124 ? -0.403 -2.657 -3.312 1.00 96.44 124 LEU A C 1
ATOM 895 O O . LEU A 1 124 ? -1.145 -3.569 -2.957 1.00 96.44 124 LEU A O 1
ATOM 899 N N . THR A 1 125 ? -0.879 -1.523 -3.827 1.00 96.56 125 THR A N 1
ATOM 900 C CA . THR A 1 125 ? -2.314 -1.176 -3.852 1.00 96.56 125 THR A CA 1
ATOM 901 C C . THR A 1 125 ? -2.827 -0.798 -5.241 1.00 96.56 125 THR A C 1
ATOM 903 O O . THR A 1 125 ? -4.027 -0.599 -5.430 1.00 96.56 125 THR A O 1
ATOM 906 N N . GLY A 1 126 ? -1.932 -0.651 -6.222 1.00 95.75 126 GLY A N 1
ATOM 907 C CA . GLY A 1 126 ? -2.275 -0.144 -7.549 1.00 95.75 126 GLY A CA 1
ATOM 908 C C . GLY A 1 126 ? -2.579 1.358 -7.587 1.00 95.75 126 GLY A C 1
ATOM 909 O O . GLY A 1 126 ? -3.035 1.848 -8.621 1.00 95.75 126 GLY A O 1
ATOM 910 N N . ARG A 1 127 ? -2.347 2.102 -6.496 1.00 96.38 127 ARG A N 1
ATOM 911 C CA . ARG A 1 127 ? -2.524 3.561 -6.418 1.00 96.38 127 ARG A CA 1
ATOM 912 C C . ARG A 1 127 ? -1.297 4.233 -5.823 1.00 96.38 127 ARG A C 1
ATOM 914 O O . ARG A 1 127 ? -0.762 3.773 -4.822 1.00 96.38 127 ARG A O 1
ATOM 921 N N . ALA A 1 128 ? -0.889 5.347 -6.415 1.00 96.56 128 ALA A N 1
ATOM 922 C CA . ALA A 1 128 ? 0.303 6.088 -6.011 1.00 96.56 128 ALA A CA 1
ATOM 923 C C . ALA A 1 128 ? -0.007 7.135 -4.922 1.00 96.56 128 ALA A C 1
ATOM 925 O O . ALA A 1 128 ? 0.299 8.311 -5.088 1.00 96.56 128 ALA A O 1
ATOM 926 N N . THR A 1 129 ? -0.682 6.725 -3.843 1.00 96.25 129 THR A N 1
ATOM 927 C CA . THR A 1 129 ? -1.011 7.627 -2.726 1.00 96.25 129 THR A CA 1
ATOM 928 C C . THR A 1 129 ? 0.228 7.938 -1.891 1.00 96.25 129 THR A C 1
ATOM 930 O O . THR A 1 129 ? 1.142 7.117 -1.817 1.00 96.25 129 THR A O 1
ATOM 933 N N . SER A 1 130 ? 0.268 9.109 -1.254 1.00 94.81 130 SER A N 1
ATOM 934 C CA . SER A 1 130 ? 1.470 9.585 -0.552 1.00 94.81 130 SER A CA 1
ATOM 935 C C . SER A 1 130 ? 1.608 9.045 0.876 1.00 94.81 130 SER A C 1
ATOM 937 O O . SER A 1 130 ? 2.705 9.061 1.431 1.00 94.81 130 SER A O 1
ATOM 939 N N . ASN A 1 131 ? 0.529 8.519 1.471 1.00 95.62 131 ASN A N 1
ATOM 940 C CA . ASN A 1 131 ? 0.514 8.126 2.882 1.00 95.62 131 ASN A CA 1
ATOM 941 C C . ASN A 1 131 ? 0.210 6.642 3.112 1.00 95.62 131 ASN A C 1
ATOM 943 O O . ASN A 1 131 ? -0.307 5.934 2.249 1.00 95.62 131 ASN A O 1
ATOM 947 N N . VAL A 1 132 ? 0.529 6.178 4.321 1.00 96.38 132 VAL A N 1
ATOM 948 C CA . VAL A 1 132 ? 0.398 4.775 4.754 1.00 96.38 132 VAL A CA 1
ATOM 949 C C . VAL A 1 132 ? -0.748 4.537 5.740 1.00 96.38 132 VAL A C 1
ATOM 951 O O . VAL A 1 132 ? -0.982 3.388 6.103 1.00 96.38 132 VAL A O 1
ATOM 954 N N . PHE A 1 133 ? -1.453 5.588 6.174 1.00 94.62 133 PHE A N 1
ATOM 955 C CA . PHE A 1 133 ? -2.666 5.478 6.993 1.00 94.62 133 PHE A CA 1
ATOM 956 C C . PHE A 1 133 ? -3.877 5.044 6.152 1.00 94.62 133 PHE A C 1
ATOM 958 O O . PHE A 1 133 ? -3.818 5.047 4.924 1.00 94.62 133 PHE A O 1
ATOM 965 N N . ASP A 1 134 ? -4.987 4.693 6.800 1.00 92.81 134 ASP A N 1
ATOM 966 C CA . ASP A 1 134 ? -6.216 4.284 6.111 1.00 92.81 134 ASP A CA 1
ATOM 967 C C . ASP A 1 134 ? -7.047 5.496 5.658 1.00 92.81 134 ASP A C 1
ATOM 969 O O . ASP A 1 134 ? -7.273 6.433 6.424 1.00 92.81 134 ASP A O 1
ATOM 973 N N . GLY A 1 135 ? -7.580 5.439 4.437 1.00 90.69 135 GLY A N 1
ATOM 974 C CA . GLY A 1 135 ? -8.521 6.428 3.912 1.00 90.69 135 GLY A CA 1
ATOM 975 C C . GLY A 1 135 ? -7.880 7.763 3.533 1.00 90.69 135 GLY A C 1
ATOM 976 O O . GLY A 1 135 ? -6.723 7.822 3.123 1.00 90.69 135 GLY A O 1
ATOM 977 N N . THR A 1 136 ? -8.665 8.833 3.622 1.00 90.38 136 THR A N 1
ATOM 978 C CA . THR A 1 136 ? -8.245 10.202 3.310 1.00 90.38 136 THR A CA 1
ATOM 979 C C . THR A 1 136 ? -8.467 11.067 4.537 1.00 90.38 136 THR A C 1
ATOM 981 O O . THR A 1 136 ? -9.540 11.018 5.135 1.00 90.38 136 THR A O 1
ATOM 984 N N . LEU A 1 137 ? -7.459 11.856 4.895 1.00 86.38 137 LEU A N 1
ATOM 985 C CA . LEU A 1 137 ? -7.522 12.835 5.970 1.00 86.38 137 LEU A CA 1
ATOM 986 C C . LEU A 1 137 ? -7.663 14.222 5.353 1.00 86.38 137 LEU A C 1
ATOM 988 O O . LEU A 1 137 ? -6.825 14.627 4.551 1.00 86.38 137 LEU A O 1
ATOM 992 N N . SER A 1 138 ? -8.713 14.952 5.719 1.00 84.12 138 SER A N 1
ATOM 993 C CA . SER A 1 138 ? -8.848 16.356 5.340 1.00 84.12 138 SER A CA 1
ATOM 994 C C . SER A 1 138 ? -8.180 17.209 6.418 1.00 84.12 138 SER A C 1
ATOM 996 O O . SER A 1 138 ? -8.645 17.337 7.548 1.00 84.12 138 SER A O 1
ATOM 998 N N . VAL A 1 139 ? -7.041 17.789 6.071 1.00 78.25 139 VAL A N 1
ATOM 999 C CA . VAL A 1 139 ? -6.349 18.757 6.913 1.00 78.25 139 VAL A CA 1
ATOM 1000 C C . VAL A 1 139 ? -6.949 20.115 6.554 1.00 78.25 139 VAL A C 1
ATOM 1002 O O . VAL A 1 139 ? -6.956 20.506 5.388 1.00 78.25 139 VAL A O 1
ATOM 1005 N N . GLY A 1 140 ? -7.544 20.806 7.530 1.00 75.94 140 GLY A N 1
ATOM 1006 C CA . GLY A 1 140 ? -8.295 22.047 7.303 1.00 75.94 140 GLY A CA 1
ATOM 1007 C C . GLY A 1 140 ? -7.606 23.036 6.346 1.00 75.94 140 GLY A C 1
ATOM 1008 O O . GLY A 1 140 ? -6.383 23.095 6.243 1.00 75.94 140 GLY A O 1
ATOM 1009 N N . GLY A 1 141 ? -8.401 23.830 5.624 1.00 77.12 141 GLY A N 1
ATOM 1010 C CA . GLY A 1 141 ? -7.891 24.699 4.552 1.00 77.12 141 GLY A CA 1
ATOM 1011 C C . GLY A 1 141 ? -7.897 24.058 3.158 1.00 77.12 141 GLY A C 1
ATOM 1012 O O . GLY A 1 141 ? -7.238 24.565 2.256 1.00 77.12 141 GLY A O 1
ATOM 1013 N N . GLY A 1 142 ? -8.663 22.977 2.969 1.00 78.81 142 GLY A N 1
ATOM 1014 C CA . GLY A 1 142 ? -8.854 22.324 1.668 1.00 78.81 142 GLY A CA 1
ATOM 1015 C C . GLY A 1 142 ? -7.712 21.394 1.254 1.00 78.81 142 GLY A C 1
ATOM 1016 O O . GLY A 1 142 ? -7.638 21.019 0.086 1.00 78.81 142 GLY A O 1
ATOM 1017 N N . LEU A 1 143 ? -6.824 21.040 2.187 1.00 83.00 143 LEU A N 1
ATOM 1018 C CA . LEU A 1 143 ? -5.754 20.077 1.960 1.00 83.00 143 LEU A CA 1
ATOM 1019 C C . LEU A 1 143 ? -6.267 18.670 2.275 1.00 83.00 143 LEU A C 1
ATOM 1021 O O . LEU A 1 143 ? -6.810 18.418 3.346 1.00 83.00 143 LEU A O 1
ATOM 1025 N N . GLU A 1 144 ? -6.072 17.735 1.354 1.00 87.75 144 GLU A N 1
ATOM 1026 C CA . GLU A 1 144 ? -6.425 16.332 1.560 1.00 87.75 144 GLU A CA 1
ATOM 1027 C C . GLU A 1 144 ? -5.174 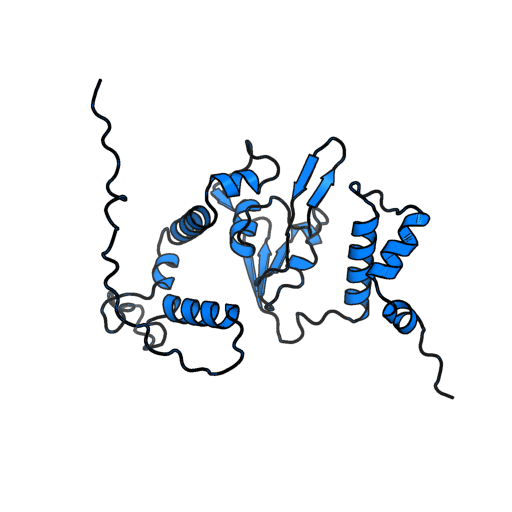15.468 1.474 1.00 87.75 144 GLU A C 1
ATOM 1029 O O . GLU A 1 144 ? -4.510 15.425 0.438 1.00 87.75 144 GLU A O 1
ATOM 1034 N N . CYS A 1 145 ? -4.887 14.749 2.554 1.00 91.56 145 CYS A N 1
ATOM 1035 C CA . CYS A 1 145 ? -3.833 13.752 2.610 1.00 91.56 145 CYS A CA 1
ATOM 1036 C C . CYS A 1 145 ? -4.433 12.374 2.324 1.00 91.56 145 CYS A C 1
ATOM 1038 O O . CYS A 1 145 ? -5.283 11.880 3.071 1.00 91.56 145 CYS A O 1
ATOM 1040 N N . ARG A 1 146 ? -4.014 11.731 1.235 1.00 93.62 146 ARG A N 1
ATOM 1041 C CA . ARG A 1 146 ? -4.560 10.445 0.787 1.00 93.62 146 ARG A CA 1
ATOM 1042 C C . ARG A 1 146 ? -3.669 9.292 1.219 1.00 93.62 146 ARG A C 1
ATOM 1044 O O . ARG A 1 146 ? -2.471 9.259 0.933 1.00 93.62 146 ARG A O 1
ATOM 1051 N N . GLY A 1 147 ? -4.277 8.333 1.902 1.00 95.12 147 GLY A N 1
ATOM 1052 C CA . GLY A 1 147 ? -3.671 7.087 2.343 1.00 95.12 147 GLY A CA 1
ATOM 1053 C C . GLY A 1 147 ? -4.172 5.884 1.549 1.00 95.12 147 GLY A C 1
ATOM 1054 O O . GLY A 1 147 ? -4.485 5.961 0.358 1.00 95.12 147 GLY A O 1
ATOM 1055 N N . VAL A 1 148 ? -4.223 4.731 2.201 1.00 96.19 148 VAL A N 1
ATOM 1056 C CA . VAL A 1 148 ? -4.622 3.456 1.610 1.00 96.19 148 VAL A CA 1
ATOM 1057 C C . VAL A 1 148 ? -6.142 3.352 1.581 1.00 96.19 148 VAL A C 1
ATOM 1059 O O . VAL A 1 148 ? -6.812 3.412 2.606 1.00 96.19 148 VAL A O 1
ATOM 1062 N N . SER A 1 149 ? -6.708 3.166 0.390 1.00 93.56 149 SER A N 1
ATOM 1063 C CA . SER A 1 149 ? -8.170 3.157 0.206 1.00 93.56 149 SER A CA 1
ATOM 1064 C C . SER A 1 149 ? -8.857 1.835 0.568 1.00 93.56 149 SER A C 1
ATOM 1066 O O . SER A 1 149 ? -10.062 1.819 0.802 1.00 93.56 149 SER A O 1
ATOM 1068 N N . SER A 1 150 ? -8.124 0.720 0.593 1.00 92.75 150 SER A N 1
ATOM 1069 C CA . SER A 1 150 ? -8.681 -0.602 0.891 1.00 92.75 150 SER A CA 1
ATOM 1070 C C . SER A 1 150 ? -7.597 -1.588 1.319 1.00 92.75 150 SER A C 1
ATOM 1072 O O . SER A 1 150 ? -6.419 -1.376 1.045 1.00 92.75 150 SER A O 1
ATOM 1074 N N . ARG A 1 151 ? -8.009 -2.684 1.963 1.00 93.25 151 ARG A N 1
ATOM 1075 C CA . ARG A 1 151 ? -7.128 -3.772 2.403 1.00 93.25 151 ARG A CA 1
ATOM 1076 C C . ARG A 1 151 ? -6.425 -4.451 1.207 1.00 93.25 151 ARG A C 1
ATOM 1078 O O . ARG A 1 151 ? -7.123 -5.100 0.421 1.00 93.25 151 ARG A O 1
ATOM 1085 N N . PRO A 1 152 ? -5.087 -4.351 1.079 1.00 94.88 152 PRO A N 1
ATOM 1086 C CA . PRO A 1 152 ? -4.333 -4.963 -0.010 1.00 94.88 152 PRO A CA 1
ATOM 1087 C C . PRO A 1 152 ? -4.083 -6.461 0.212 1.00 94.88 152 PRO A C 1
ATOM 1089 O O . PRO A 1 152 ? -4.303 -7.007 1.299 1.00 94.88 152 PRO A O 1
ATOM 1092 N N . ASP A 1 153 ? -3.585 -7.122 -0.833 1.00 93.81 153 ASP A N 1
ATOM 1093 C CA . ASP A 1 153 ? -3.170 -8.527 -0.779 1.00 93.81 153 ASP A CA 1
ATOM 1094 C C . ASP A 1 153 ? -1.888 -8.712 0.050 1.00 93.81 153 ASP A C 1
ATOM 1096 O O . ASP A 1 153 ? -1.795 -9.655 0.837 1.00 93.81 153 ASP A O 1
ATOM 1100 N N . VAL A 1 154 ? -0.939 -7.777 -0.079 1.00 96.44 154 VAL A N 1
ATOM 1101 C CA . VAL A 1 154 ? 0.329 -7.725 0.666 1.00 96.44 154 VAL A CA 1
ATOM 1102 C C . VAL A 1 154 ? 0.350 -6.473 1.537 1.00 96.44 154 VAL A C 1
ATOM 1104 O O . VAL A 1 154 ? 0.046 -5.374 1.074 1.00 96.44 154 VAL A O 1
ATOM 1107 N N . GLY A 1 155 ? 0.703 -6.644 2.806 1.00 97.06 155 GLY A N 1
ATOM 1108 C CA . GLY A 1 155 ? 0.755 -5.571 3.789 1.00 97.06 155 GLY A CA 1
ATOM 1109 C C . GLY A 1 155 ? 2.029 -4.745 3.703 1.00 97.06 155 GLY A C 1
ATOM 1110 O O . GLY A 1 155 ? 2.997 -5.105 3.028 1.00 97.06 155 GLY A O 1
ATOM 1111 N N . TYR A 1 156 ? 2.046 -3.651 4.454 1.00 98.00 156 TYR A N 1
ATOM 1112 C CA . TYR A 1 156 ? 3.222 -2.810 4.626 1.00 98.00 156 TYR A CA 1
ATOM 1113 C C . TYR A 1 156 ? 3.413 -2.495 6.104 1.00 98.00 156 TYR A C 1
ATOM 1115 O O . TYR A 1 156 ? 2.453 -2.218 6.811 1.00 98.00 156 TYR A O 1
ATOM 1123 N N . LEU A 1 157 ? 4.650 -2.527 6.579 1.00 96.75 157 LEU A N 1
ATOM 1124 C CA . LEU A 1 157 ? 5.023 -2.074 7.915 1.00 96.75 157 LEU A CA 1
ATOM 1125 C C . LEU A 1 157 ? 6.220 -1.144 7.778 1.00 96.75 157 LEU A C 1
ATOM 1127 O O . LEU A 1 157 ? 7.059 -1.335 6.899 1.00 96.75 157 LEU A O 1
ATOM 1131 N N . SER A 1 158 ? 6.328 -0.149 8.651 1.00 95.75 158 SER A N 1
ATOM 1132 C CA . SER A 1 158 ? 7.421 0.819 8.589 1.00 95.75 158 SER A CA 1
ATOM 1133 C C . SER A 1 158 ? 8.136 0.927 9.924 1.00 95.75 158 SER A C 1
ATOM 1135 O O . SER A 1 158 ? 7.511 1.093 10.969 1.00 95.75 158 SER A O 1
ATOM 1137 N N . GLN A 1 159 ? 9.466 0.924 9.890 1.00 94.81 159 GLN A N 1
ATOM 1138 C CA . GLN A 1 159 ? 10.290 1.267 11.048 1.00 94.81 159 GLN A CA 1
ATOM 1139 C C . GLN A 1 159 ? 9.960 2.671 11.581 1.00 94.81 159 GLN A C 1
ATOM 1141 O O . GLN A 1 159 ? 10.060 2.913 12.783 1.00 94.81 159 GLN A O 1
ATOM 1146 N N . LEU A 1 160 ? 9.535 3.586 10.704 1.00 94.00 160 LEU A N 1
ATOM 1147 C CA . LEU A 1 160 ? 9.150 4.945 11.086 1.00 94.00 160 LEU A CA 1
ATOM 1148 C C . LEU A 1 160 ? 7.945 4.965 12.034 1.00 94.00 160 LEU A C 1
ATOM 1150 O O . LEU A 1 160 ? 7.869 5.846 12.885 1.00 94.00 160 LEU A O 1
ATOM 1154 N N . GLU A 1 161 ? 7.058 3.971 11.965 1.00 94.81 161 GLU A N 1
ATOM 1155 C CA . GLU A 1 161 ? 5.955 3.837 12.919 1.00 94.81 161 GLU A CA 1
ATOM 1156 C C . GLU A 1 161 ? 6.446 3.445 14.316 1.00 94.81 161 GLU A C 1
ATOM 1158 O O . GLU A 1 161 ? 6.026 4.031 15.317 1.00 94.81 161 GLU A O 1
ATOM 1163 N N . ALA A 1 162 ? 7.388 2.500 14.401 1.00 91.31 162 ALA A N 1
ATOM 1164 C CA . ALA A 1 162 ? 8.004 2.122 15.674 1.00 91.31 162 ALA A CA 1
ATOM 1165 C C . ALA A 1 162 ? 8.740 3.307 16.325 1.00 91.31 162 ALA A C 1
ATOM 1167 O O . ALA A 1 162 ? 8.775 3.427 17.549 1.00 91.31 162 ALA A O 1
ATOM 1168 N N . LEU A 1 163 ? 9.276 4.210 15.499 1.00 93.06 163 LEU A N 1
ATOM 1169 C CA . LEU A 1 163 ? 9.913 5.461 15.912 1.00 93.06 163 LEU A CA 1
ATOM 1170 C C . LEU A 1 163 ? 8.925 6.625 16.119 1.00 93.06 163 LEU A C 1
ATOM 1172 O O . LEU A 1 163 ? 9.363 7.727 16.439 1.00 93.06 163 LEU A O 1
ATOM 1176 N N . ARG A 1 164 ? 7.612 6.394 15.975 1.00 91.31 164 ARG A N 1
ATOM 1177 C CA . ARG A 1 164 ? 6.536 7.391 16.144 1.00 91.31 164 ARG A CA 1
ATOM 1178 C C . ARG A 1 164 ? 6.569 8.563 15.151 1.00 91.31 164 ARG A C 1
ATOM 1180 O O . ARG A 1 164 ? 6.014 9.617 15.440 1.00 91.31 164 ARG A O 1
ATOM 1187 N N . TYR A 1 165 ? 7.179 8.385 13.980 1.00 91.00 165 TYR A N 1
ATOM 1188 C CA . TYR A 1 165 ? 7.171 9.391 12.909 1.00 91.00 165 TYR A CA 1
ATOM 1189 C C . TYR A 1 165 ? 5.926 9.326 12.021 1.00 91.00 165 TYR A C 1
ATOM 1191 O O . TYR A 1 165 ? 5.569 10.324 11.402 1.00 91.00 165 TYR A O 1
ATOM 1199 N N . CYS A 1 166 ? 5.274 8.168 11.934 1.00 91.19 166 CYS A N 1
ATOM 1200 C CA . CYS A 1 166 ? 4.012 8.006 11.220 1.00 91.19 166 CYS A CA 1
ATOM 1201 C C . CYS A 1 166 ? 3.139 6.937 11.884 1.00 91.19 166 CYS A C 1
ATOM 1203 O O . CYS A 1 166 ? 3.600 6.193 12.750 1.00 91.19 166 CYS A O 1
ATOM 1205 N N . GLU A 1 167 ? 1.885 6.852 11.454 1.00 92.00 167 GLU A N 1
ATOM 1206 C CA . GLU A 1 167 ? 0.973 5.769 11.808 1.00 92.00 167 GLU A CA 1
ATOM 1207 C C . GLU A 1 167 ? 0.652 4.969 10.544 1.00 92.00 167 GLU A C 1
ATOM 1209 O O . GLU A 1 167 ? 0.172 5.522 9.551 1.00 92.00 167 GLU A O 1
ATOM 1214 N N . VAL A 1 168 ? 0.950 3.668 10.559 1.00 95.62 168 VAL A N 1
ATOM 1215 C CA . VAL A 1 168 ? 0.565 2.776 9.462 1.00 95.62 168 VAL A CA 1
ATOM 1216 C C . VAL A 1 168 ? -0.877 2.345 9.691 1.00 95.62 168 VAL A C 1
ATOM 1218 O O . VAL A 1 168 ? -1.260 1.935 10.788 1.00 95.62 168 VAL A O 1
ATOM 1221 N N . GLY A 1 169 ? -1.684 2.432 8.645 1.00 92.94 169 GLY A N 1
ATOM 1222 C CA . GLY A 1 169 ? -3.094 2.093 8.683 1.00 92.94 169 GLY A CA 1
ATOM 1223 C C . GLY A 1 169 ? -3.343 0.604 8.906 1.00 92.94 169 GLY A C 1
ATOM 1224 O O . GLY A 1 169 ? -2.508 -0.261 8.610 1.00 92.94 169 GLY A O 1
ATOM 1225 N N . THR A 1 170 ? -4.523 0.290 9.423 1.00 89.69 170 THR A N 1
ATOM 1226 C CA . THR A 1 170 ? -4.938 -1.080 9.718 1.00 89.69 170 THR A CA 1
ATOM 1227 C C . THR A 1 170 ? -5.088 -1.903 8.441 1.00 89.69 170 THR A C 1
ATOM 1229 O O . THR A 1 170 ? -4.844 -3.109 8.467 1.00 89.69 170 THR A O 1
ATOM 1232 N N . TYR A 1 171 ? -5.386 -1.286 7.291 1.00 93.19 171 TYR A N 1
ATOM 1233 C CA . TYR A 1 171 ? -5.375 -1.989 6.005 1.00 93.19 171 TYR A CA 1
ATOM 1234 C C . TYR A 1 171 ? -4.015 -2.613 5.699 1.00 93.19 171 TYR A C 1
ATOM 1236 O O . TYR A 1 171 ? -3.958 -3.770 5.284 1.00 93.19 171 TYR A O 1
ATOM 1244 N N . TYR A 1 172 ? -2.925 -1.888 5.945 1.00 95.94 172 TYR A N 1
ATOM 1245 C CA . TYR A 1 172 ? -1.577 -2.401 5.719 1.00 95.94 172 TYR A CA 1
ATOM 1246 C C . TYR A 1 172 ? -1.100 -3.378 6.794 1.00 95.94 172 TYR A C 1
ATOM 1248 O O . TYR A 1 172 ? -0.338 -4.293 6.475 1.00 95.94 172 TYR A O 1
ATOM 1256 N N . LYS A 1 173 ? -1.553 -3.216 8.040 1.00 93.25 173 LYS A N 1
ATOM 1257 C CA . LYS A 1 173 ? -1.223 -4.127 9.149 1.00 93.25 173 LYS A CA 1
ATOM 1258 C C . LYS A 1 173 ? -1.931 -5.471 9.033 1.00 93.25 173 LYS A C 1
ATOM 1260 O O . LYS A 1 173 ? -1.324 -6.493 9.344 1.00 93.25 173 LYS A O 1
ATOM 1265 N N . SER A 1 174 ? -3.149 -5.473 8.502 1.00 90.75 174 SER A N 1
ATOM 1266 C CA . SER A 1 174 ? -3.977 -6.665 8.340 1.00 90.75 174 SER A CA 1
ATOM 1267 C C . SER A 1 174 ? -4.267 -6.924 6.857 1.00 90.75 174 SER A C 1
ATOM 1269 O O . SER A 1 174 ? -5.417 -6.805 6.448 1.00 90.75 174 SER A O 1
ATOM 1271 N N . PRO A 1 175 ? -3.275 -7.277 6.016 1.00 93.56 175 PRO A N 1
ATOM 1272 C CA . PRO A 1 175 ? -3.470 -7.607 4.597 1.00 93.56 175 PRO A CA 1
ATOM 1273 C C . PRO A 1 175 ? -4.242 -8.915 4.398 1.00 93.56 175 PRO A C 1
ATOM 1275 O O . PRO A 1 175 ? -4.498 -9.642 5.359 1.00 93.56 175 PRO A O 1
ATOM 1278 N N . ARG A 1 176 ? -4.673 -9.226 3.170 1.00 89.88 176 ARG A N 1
ATOM 1279 C CA . ARG A 1 176 ? -5.441 -10.460 2.887 1.00 89.88 176 ARG A CA 1
ATOM 1280 C C . ARG A 1 176 ? -4.604 -11.726 3.051 1.00 89.88 176 ARG A C 1
ATOM 1282 O O . ARG A 1 176 ? -5.112 -12.709 3.584 1.00 89.88 176 ARG A O 1
ATOM 1289 N N . TYR A 1 177 ? -3.338 -11.686 2.647 1.00 92.00 177 TYR A N 1
ATOM 1290 C CA . TYR A 1 177 ? -2.386 -12.773 2.859 1.00 92.00 177 TYR A CA 1
ATOM 1291 C C . TYR A 1 177 ? -1.384 -12.379 3.942 1.00 92.00 177 TYR A C 1
ATOM 1293 O O . TYR A 1 177 ? -1.055 -11.200 4.034 1.00 92.00 177 TYR A O 1
ATOM 1301 N N . PRO A 1 178 ? -0.873 -13.322 4.757 1.00 94.00 178 PRO A N 1
ATOM 1302 C CA . PRO A 1 178 ? 0.078 -13.031 5.828 1.00 94.00 178 PRO A CA 1
ATOM 1303 C C . PRO A 1 178 ? 1.481 -12.751 5.260 1.00 94.00 178 PRO A C 1
ATOM 1305 O O . PRO A 1 178 ? 2.441 -13.474 5.523 1.00 94.00 178 PRO A O 1
ATOM 1308 N N . LEU A 1 179 ? 1.582 -11.712 4.438 1.00 96.00 179 LEU A N 1
ATOM 1309 C CA . LEU A 1 179 ? 2.763 -11.255 3.725 1.00 96.00 179 LEU A CA 1
ATOM 1310 C C . LEU A 1 179 ? 2.870 -9.750 3.931 1.00 96.00 179 LEU A C 1
ATOM 1312 O O . LEU A 1 179 ? 1.913 -9.027 3.655 1.00 96.00 179 LEU A O 1
ATOM 1316 N N . TRP A 1 180 ? 4.030 -9.273 4.368 1.00 97.50 180 TRP A N 1
ATOM 1317 C CA . TRP A 1 180 ? 4.276 -7.845 4.553 1.00 97.50 180 TRP A CA 1
ATOM 1318 C C . TRP A 1 180 ? 5.600 -7.440 3.936 1.00 97.50 180 TRP A C 1
ATOM 1320 O O . TRP A 1 180 ? 6.610 -8.122 4.106 1.00 97.50 180 TRP A O 1
ATOM 1330 N N . VAL A 1 181 ? 5.614 -6.284 3.287 1.00 97.75 181 VAL A N 1
ATOM 1331 C CA . VAL A 1 181 ? 6.847 -5.547 3.023 1.00 97.75 181 VAL A CA 1
ATOM 1332 C C . VAL A 1 181 ? 7.146 -4.678 4.240 1.00 97.75 181 VAL A C 1
ATOM 1334 O O . VAL A 1 181 ? 6.302 -3.909 4.685 1.00 97.75 181 VAL A O 1
ATOM 1337 N N . VAL A 1 182 ? 8.349 -4.789 4.789 1.00 96.94 182 VAL A N 1
ATOM 1338 C CA . VAL A 1 182 ? 8.814 -3.992 5.924 1.00 96.94 182 VAL A CA 1
ATOM 1339 C C . VAL A 1 182 ? 9.820 -2.965 5.419 1.00 96.94 182 VAL A C 1
ATOM 1341 O O . VAL A 1 182 ? 10.906 -3.332 4.968 1.00 96.94 182 VAL A O 1
ATOM 1344 N N . GLY A 1 183 ? 9.454 -1.686 5.475 1.00 94.38 183 GLY A N 1
ATOM 1345 C CA . GLY A 1 183 ? 10.317 -0.562 5.127 1.00 94.38 183 GLY A CA 1
ATOM 1346 C C . GLY A 1 183 ? 11.171 -0.100 6.306 1.00 94.38 183 GLY A C 1
ATOM 1347 O O . GLY A 1 183 ? 10.655 0.206 7.383 1.00 94.38 183 GLY A O 1
ATOM 1348 N N . SER A 1 184 ? 12.483 -0.023 6.094 1.00 89.44 184 SER A N 1
ATOM 1349 C CA . SER A 1 184 ? 13.418 0.697 6.967 1.00 89.44 184 SER A CA 1
ATOM 1350 C C . SER A 1 184 ? 13.841 2.015 6.313 1.00 89.44 184 SER A C 1
ATOM 1352 O O . SER A 1 184 ? 13.363 2.373 5.238 1.00 89.44 184 SER A O 1
ATOM 1354 N N . THR A 1 185 ? 14.775 2.734 6.931 1.00 81.62 185 THR A N 1
ATOM 1355 C CA . THR A 1 185 ? 15.333 3.960 6.344 1.00 81.62 185 THR A CA 1
ATOM 1356 C C . THR A 1 185 ? 16.156 3.730 5.073 1.00 81.62 185 THR A C 1
ATOM 1358 O O . THR A 1 185 ? 16.336 4.672 4.307 1.00 81.62 185 THR A O 1
ATOM 1361 N N . SER A 1 186 ? 16.675 2.518 4.835 1.00 82.69 186 SER A N 1
ATOM 1362 C CA . SER A 1 186 ? 17.623 2.257 3.735 1.00 82.69 186 SER A CA 1
ATOM 1363 C C . SER A 1 186 ? 17.307 1.037 2.872 1.00 82.69 186 SER A C 1
ATOM 1365 O O . SER A 1 186 ? 17.813 0.936 1.756 1.00 82.69 186 SER A O 1
ATOM 1367 N N . HIS A 1 187 ? 16.494 0.105 3.363 1.00 88.69 187 HIS A N 1
ATOM 1368 C CA . HIS A 1 187 ? 16.180 -1.142 2.669 1.00 88.69 187 HIS A CA 1
ATOM 1369 C C . HIS A 1 187 ? 14.770 -1.644 2.996 1.00 88.69 187 HIS A C 1
ATOM 1371 O O . HIS A 1 187 ? 14.183 -1.283 4.019 1.00 88.69 187 HIS A O 1
ATOM 1377 N N . PHE A 1 188 ? 14.259 -2.520 2.133 1.00 93.12 188 PHE A N 1
ATOM 1378 C CA . PHE A 1 188 ? 13.010 -3.243 2.340 1.00 93.12 188 PHE A CA 1
ATOM 1379 C C . PHE A 1 188 ? 13.295 -4.719 2.606 1.00 93.12 188 PHE A C 1
ATOM 1381 O O . PHE A 1 188 ? 14.205 -5.299 2.013 1.00 93.12 188 PHE A O 1
ATOM 1388 N N . SER A 1 189 ? 12.477 -5.321 3.460 1.00 95.50 189 SER A N 1
ATOM 1389 C CA . SER A 1 189 ? 12.486 -6.755 3.755 1.00 95.50 189 SER A CA 1
ATOM 1390 C C . SER A 1 189 ? 11.081 -7.323 3.582 1.00 95.50 189 SER A C 1
ATOM 1392 O O . SER A 1 189 ? 10.107 -6.579 3.638 1.00 95.50 189 SER A O 1
ATOM 1394 N N . VAL A 1 190 ? 10.953 -8.635 3.385 1.00 96.31 190 VAL A N 1
ATOM 1395 C CA . VAL A 1 190 ? 9.645 -9.303 3.301 1.00 96.31 190 VAL A CA 1
ATOM 1396 C C . VAL A 1 190 ? 9.464 -10.208 4.513 1.00 96.31 190 VAL A C 1
ATOM 1398 O O . VAL A 1 190 ? 10.339 -11.016 4.822 1.00 96.31 190 VAL A O 1
ATOM 1401 N N . LEU A 1 191 ? 8.332 -10.064 5.196 1.00 95.56 191 LEU A N 1
ATOM 1402 C CA . LEU A 1 191 ? 7.928 -10.882 6.331 1.00 95.56 191 LEU A CA 1
ATOM 1403 C C . LEU A 1 191 ? 6.797 -11.825 5.914 1.00 95.56 191 LEU A C 1
ATOM 1405 O O . LEU A 1 191 ? 5.818 -11.400 5.302 1.00 95.56 191 LEU A O 1
ATOM 1409 N N . PHE A 1 192 ? 6.923 -13.090 6.308 1.00 95.31 192 PHE A N 1
ATOM 1410 C CA . PHE A 1 192 ? 5.919 -14.130 6.106 1.00 95.31 192 PHE A CA 1
ATOM 1411 C C . PHE A 1 192 ? 5.349 -14.534 7.463 1.00 95.31 192 PHE A C 1
ATOM 1413 O O . PHE A 1 192 ? 6.096 -14.871 8.383 1.00 95.31 192 PHE A O 1
ATOM 1420 N N . GLY A 1 193 ? 4.030 -14.494 7.596 1.00 91.06 193 GLY A N 1
ATOM 1421 C CA . GLY A 1 193 ? 3.318 -14.910 8.795 1.00 91.06 193 GLY A CA 1
ATOM 1422 C C . GLY A 1 193 ? 2.723 -16.307 8.656 1.00 91.06 193 GLY A C 1
ATOM 1423 O O . GLY A 1 193 ? 2.332 -16.738 7.574 1.00 91.06 193 GLY A O 1
ATOM 1424 N N . GLY A 1 194 ? 2.622 -17.014 9.782 1.00 88.62 194 GLY A N 1
ATOM 1425 C CA . GLY A 1 194 ? 1.869 -18.264 9.859 1.00 88.62 194 GLY A CA 1
ATOM 1426 C C . GLY A 1 194 ? 0.346 -18.042 9.873 1.00 88.62 194 GLY A C 1
ATOM 1427 O O . GLY A 1 194 ? -0.119 -16.901 9.893 1.00 88.62 194 GLY A O 1
ATOM 1428 N N . PRO A 1 195 ? -0.454 -19.121 9.970 1.00 76.69 195 PRO A N 1
ATOM 1429 C CA . PRO A 1 195 ? -1.924 -19.061 9.958 1.00 76.69 195 PRO A CA 1
ATOM 1430 C C . PRO A 1 195 ? -2.536 -18.173 11.055 1.00 76.69 195 PRO A C 1
ATOM 1432 O O . PRO A 1 195 ? -3.672 -17.725 10.945 1.00 76.69 195 PRO A O 1
ATOM 1435 N N . GLY A 1 196 ? -1.788 -17.927 12.135 1.00 82.31 196 GLY A N 1
ATOM 1436 C CA . GLY A 1 196 ? -2.199 -17.060 13.235 1.00 82.31 196 GLY A CA 1
ATOM 1437 C C . GLY A 1 196 ? -1.864 -15.579 13.056 1.00 82.31 196 GLY A C 1
ATOM 1438 O O . GLY A 1 196 ? -2.355 -14.776 13.837 1.00 82.31 196 GLY A O 1
ATOM 1439 N N . ALA A 1 197 ? -1.052 -15.199 12.067 1.00 84.75 197 ALA A N 1
ATOM 1440 C CA . ALA A 1 197 ? -0.501 -13.844 11.974 1.00 84.75 197 ALA A CA 1
ATOM 1441 C C . ALA A 1 197 ? -1.553 -12.770 11.650 1.00 84.75 197 ALA A C 1
ATOM 1443 O O . ALA A 1 197 ? -1.374 -11.615 12.009 1.00 84.75 197 ALA A O 1
ATOM 1444 N N . LEU A 1 198 ? -2.657 -13.160 11.004 1.00 84.19 198 LEU A N 1
ATOM 1445 C CA . LEU A 1 198 ? -3.800 -12.285 10.714 1.00 84.19 198 LEU A CA 1
ATOM 1446 C C . LEU A 1 198 ? -4.930 -12.415 11.746 1.00 84.19 198 LEU A C 1
ATOM 1448 O O . LEU A 1 198 ? -6.009 -11.858 11.550 1.00 84.19 198 LEU A O 1
ATOM 1452 N N . ARG A 1 199 ? -4.729 -13.186 12.823 1.00 78.38 199 ARG A N 1
ATOM 1453 C CA . ARG A 1 199 ? -5.726 -13.303 13.888 1.00 78.38 199 ARG A CA 1
ATOM 1454 C C . ARG A 1 199 ? -5.645 -12.060 14.761 1.00 78.38 199 ARG A C 1
ATOM 1456 O O . ARG A 1 199 ? -4.840 -11.998 15.683 1.00 78.38 199 ARG A O 1
ATOM 1463 N N . GLU A 1 200 ? -6.510 -11.100 14.483 1.00 70.94 200 GLU A N 1
ATOM 1464 C CA . GLU A 1 200 ? -6.798 -10.031 15.433 1.00 70.94 200 GLU A CA 1
ATOM 1465 C C . GLU A 1 200 ? -7.502 -10.631 16.657 1.00 70.94 200 GLU A C 1
ATOM 1467 O O . GLU A 1 200 ? -8.360 -11.518 16.533 1.00 70.94 200 GLU A O 1
ATOM 1472 N N . SER A 1 201 ? -7.135 -10.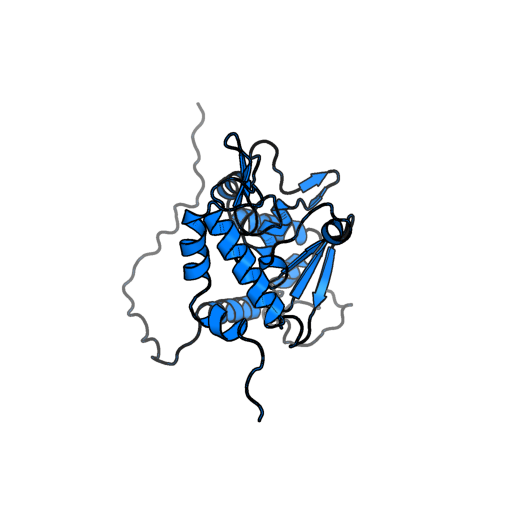179 17.858 1.00 72.50 201 SER A N 1
ATOM 1473 C CA . SER A 1 201 ? -7.938 -10.507 19.033 1.00 72.50 201 SER A CA 1
ATOM 1474 C C . SER A 1 201 ? -9.334 -9.896 18.859 1.00 72.50 201 SER A C 1
ATOM 1476 O O . SER A 1 201 ? -9.496 -8.875 18.188 1.00 72.50 201 SER A O 1
ATOM 1478 N N . ARG A 1 202 ? -10.370 -10.503 19.457 1.00 70.25 202 ARG A N 1
ATOM 1479 C CA . ARG A 1 202 ? -11.732 -9.928 19.409 1.00 70.25 202 ARG A CA 1
ATOM 1480 C C . ARG A 1 202 ? -11.743 -8.479 19.905 1.00 70.25 202 ARG A C 1
ATOM 1482 O O . ARG A 1 202 ? -12.471 -7.657 19.359 1.00 70.25 202 ARG A O 1
ATOM 1489 N N . SER A 1 203 ? -10.907 -8.183 20.899 1.00 73.31 203 SER A N 1
ATOM 1490 C CA . SER A 1 203 ? -10.724 -6.849 21.458 1.00 73.31 203 SER A CA 1
ATOM 1491 C C . SER A 1 203 ? -10.111 -5.880 20.450 1.00 73.31 203 SER A C 1
ATOM 1493 O O . SER A 1 203 ? -10.642 -4.788 20.287 1.00 73.31 203 SER A O 1
ATOM 1495 N N . ASP A 1 204 ? -9.056 -6.275 19.730 1.00 71.75 204 ASP A N 1
ATOM 1496 C CA . ASP A 1 204 ? -8.407 -5.413 18.728 1.00 71.75 204 ASP A CA 1
ATOM 1497 C C . ASP A 1 204 ? -9.337 -5.140 17.545 1.00 71.75 204 ASP A C 1
ATOM 1499 O O . ASP A 1 204 ? -9.499 -3.993 17.133 1.00 71.75 204 ASP A O 1
ATOM 1503 N N . ALA A 1 205 ? -10.027 -6.176 17.061 1.00 72.19 205 ALA A N 1
ATOM 1504 C CA . ALA A 1 205 ? -11.009 -6.037 15.992 1.00 72.19 205 ALA A CA 1
ATOM 1505 C C . ALA A 1 205 ? -12.160 -5.100 16.400 1.00 72.19 205 ALA A C 1
ATOM 1507 O O . ALA A 1 205 ? -12.611 -4.275 15.601 1.00 72.19 205 ALA A O 1
ATOM 1508 N N . LEU A 1 206 ? -12.634 -5.191 17.649 1.00 76.81 206 LEU A N 1
ATOM 1509 C CA . LEU A 1 206 ? -13.647 -4.282 18.187 1.00 76.81 206 LEU A CA 1
ATOM 1510 C C . LEU A 1 206 ? -13.112 -2.850 18.290 1.00 76.81 206 LEU A C 1
ATOM 1512 O O . LEU A 1 206 ? -13.795 -1.915 17.881 1.00 76.81 206 LEU A O 1
ATOM 1516 N N . LEU A 1 207 ? -11.895 -2.675 18.800 1.00 79.94 207 LEU A N 1
ATOM 1517 C CA . LEU A 1 207 ? -11.279 -1.366 19.001 1.00 79.94 207 LEU A CA 1
ATOM 1518 C C . LEU A 1 207 ? -11.040 -0.654 17.663 1.00 79.94 207 LEU A C 1
ATOM 1520 O O . LEU A 1 207 ? -11.329 0.536 17.538 1.00 79.94 207 LEU A O 1
ATOM 1524 N N . GLU A 1 208 ? -10.622 -1.388 16.634 1.00 75.31 208 GLU A N 1
ATOM 1525 C CA . GLU A 1 208 ? -10.482 -0.874 15.270 1.00 75.31 208 GLU A CA 1
ATOM 1526 C C . GLU A 1 208 ? -11.830 -0.554 14.617 1.00 75.31 208 GLU A C 1
ATOM 1528 O O . GLU A 1 208 ? -11.973 0.488 13.971 1.00 75.31 208 GLU A O 1
ATOM 1533 N N . ARG A 1 209 ? -12.862 -1.382 14.832 1.00 75.25 209 ARG A N 1
ATOM 1534 C CA . ARG A 1 209 ? -14.234 -1.035 14.424 1.00 75.25 209 ARG A CA 1
ATOM 1535 C C . ARG A 1 209 ? -14.685 0.265 15.088 1.00 75.25 209 ARG A C 1
ATOM 1537 O O . ARG A 1 209 ? -15.173 1.149 14.384 1.00 75.25 209 ARG A O 1
ATOM 1544 N N . CYS A 1 210 ? -14.474 0.408 16.398 1.00 81.31 210 CYS A N 1
ATOM 1545 C CA . CYS A 1 210 ? -14.774 1.623 17.160 1.00 81.31 210 CYS A CA 1
ATOM 1546 C C . CYS A 1 210 ? -14.036 2.836 16.595 1.00 81.31 210 CYS A C 1
ATOM 1548 O O . CYS A 1 210 ? -14.677 3.847 16.319 1.00 81.31 210 CYS A O 1
ATOM 1550 N N . ARG A 1 211 ? -12.726 2.726 16.346 1.00 79.12 211 ARG A N 1
ATOM 1551 C CA . ARG A 1 211 ? -11.921 3.802 15.748 1.00 79.12 211 ARG A C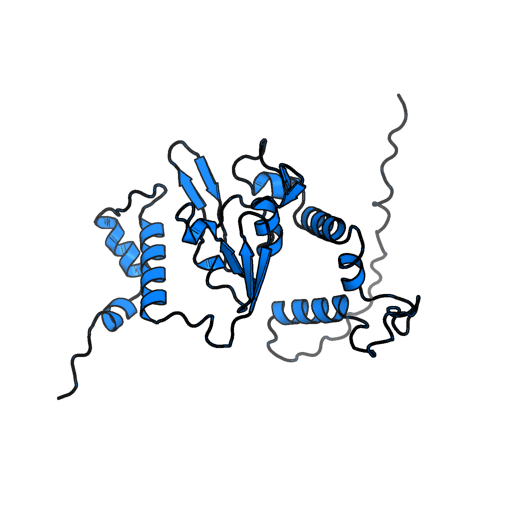A 1
ATOM 1552 C C . ARG A 1 211 ? -12.450 4.229 14.386 1.00 79.12 211 ARG A C 1
ATOM 1554 O O . ARG A 1 211 ? -12.627 5.421 14.163 1.00 79.12 211 ARG A O 1
ATOM 1561 N N . ARG A 1 212 ? -12.754 3.286 13.488 1.00 77.62 212 ARG A N 1
ATOM 1562 C CA . ARG A 1 212 ? -13.300 3.606 12.156 1.00 77.62 212 ARG A CA 1
ATOM 1563 C C . ARG A 1 212 ? -14.675 4.259 12.239 1.00 77.62 212 ARG A C 1
ATOM 1565 O O . ARG A 1 212 ? -14.919 5.246 11.550 1.00 77.62 212 ARG A O 1
ATOM 1572 N N . ALA A 1 213 ? -15.561 3.733 13.084 1.00 80.31 213 ALA A N 1
ATOM 1573 C CA . ALA A 1 213 ? -16.886 4.308 13.287 1.00 80.31 213 ALA A CA 1
ATOM 1574 C C . ALA A 1 213 ? -16.791 5.728 13.861 1.00 80.31 213 ALA A C 1
ATOM 1576 O O . ALA A 1 213 ? -17.469 6.629 13.371 1.00 80.31 213 ALA A O 1
ATOM 1577 N N . PHE A 1 214 ? -15.902 5.943 14.832 1.00 84.06 214 PHE A N 1
ATOM 1578 C CA . PHE A 1 214 ? -15.634 7.255 15.411 1.00 84.06 214 PHE A CA 1
ATOM 1579 C C . PHE A 1 214 ? -15.102 8.234 14.360 1.00 84.06 214 PHE A C 1
ATOM 1581 O O . PHE A 1 214 ? -15.730 9.266 14.139 1.00 84.06 214 PHE A O 1
ATOM 1588 N N . LYS A 1 215 ? -14.046 7.858 13.621 1.00 76.19 215 LYS A N 1
ATOM 1589 C CA . LYS A 1 215 ? -13.489 8.675 12.528 1.00 76.19 215 LYS A CA 1
ATOM 1590 C C . LYS A 1 215 ? -14.534 9.021 11.465 1.00 76.19 215 LYS A C 1
ATOM 1592 O O . LYS A 1 215 ? -14.560 10.139 10.970 1.00 76.19 215 LYS A O 1
ATOM 1597 N N . SER A 1 216 ? -15.440 8.097 11.134 1.00 76.69 216 SER A N 1
ATOM 1598 C CA . SER A 1 216 ? -16.511 8.362 10.158 1.00 76.69 216 SER A CA 1
ATOM 1599 C C . SER A 1 216 ? -17.533 9.408 10.624 1.00 76.69 216 SER A C 1
ATOM 1601 O O . SER A 1 216 ? -18.198 10.030 9.797 1.00 76.69 216 SER A O 1
ATOM 1603 N N . A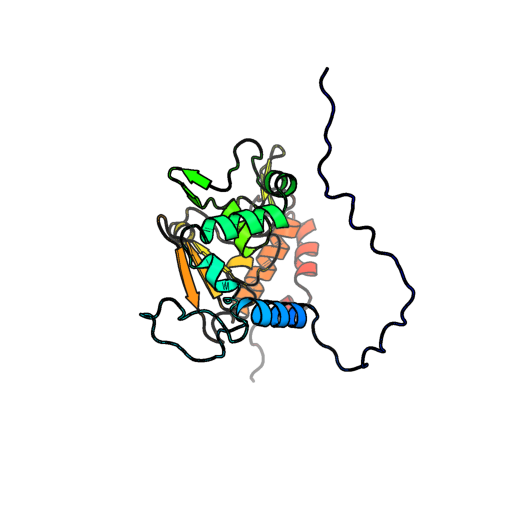LA A 1 217 ? -17.671 9.594 11.939 1.00 77.94 217 ALA A N 1
ATOM 1604 C CA . ALA A 1 217 ? -18.591 10.551 12.539 1.00 77.94 217 ALA A CA 1
ATOM 1605 C C . ALA A 1 217 ? -17.923 11.888 12.878 1.00 77.94 217 ALA A C 1
ATOM 1607 O O . ALA A 1 217 ? -18.607 12.902 12.896 1.00 77.94 217 ALA A O 1
ATOM 1608 N N . GLU A 1 218 ? -16.609 11.903 13.092 1.00 72.69 218 GLU A N 1
ATOM 1609 C CA . GLU A 1 218 ? -15.804 13.086 13.427 1.00 72.69 218 GLU A CA 1
ATOM 1610 C C . GLU A 1 218 ? -15.848 14.196 12.360 1.00 72.69 218 GLU A C 1
ATOM 1612 O O . GLU A 1 218 ? -15.588 15.365 12.639 1.00 72.69 218 GLU A O 1
ATOM 1617 N N . GLY A 1 219 ? -16.278 13.856 11.144 1.00 63.94 219 GLY A N 1
ATOM 1618 C CA . GLY A 1 219 ? -16.332 14.781 10.021 1.00 63.94 219 GLY A CA 1
ATOM 1619 C C . GLY A 1 219 ? -14.969 14.918 9.347 1.00 63.94 219 GLY A C 1
ATOM 1620 O O . GLY A 1 219 ? -14.119 14.042 9.445 1.00 63.94 219 GLY A O 1
ATOM 1621 N N . ALA A 1 220 ? -14.780 16.003 8.598 1.00 56.75 220 ALA A N 1
ATOM 1622 C CA . ALA A 1 220 ? -13.593 16.187 7.766 1.00 56.75 220 ALA A CA 1
ATOM 1623 C C . ALA A 1 220 ? -12.319 16.541 8.556 1.00 56.75 220 ALA A C 1
ATOM 1625 O O . ALA A 1 220 ? -11.251 16.532 7.966 1.00 56.75 220 ALA A O 1
ATOM 1626 N N . GLU A 1 221 ? -12.402 16.858 9.851 1.00 57.75 221 GLU A N 1
ATOM 1627 C CA . GLU A 1 221 ? -11.253 17.263 10.670 1.00 57.75 221 GLU A CA 1
ATOM 1628 C C . GLU A 1 221 ? -11.042 16.262 11.820 1.00 57.75 221 GLU A C 1
ATOM 1630 O O . GLU A 1 221 ? -11.971 16.013 12.584 1.00 57.75 221 GLU A O 1
ATOM 1635 N N . GLU A 1 222 ? -9.828 15.717 11.979 1.00 61.66 222 GLU A N 1
ATOM 1636 C CA . GLU A 1 222 ? -9.450 14.896 13.147 1.00 61.66 222 GLU A CA 1
ATOM 1637 C C . GLU A 1 222 ? -9.302 15.792 14.392 1.00 61.66 222 GLU A C 1
ATOM 1639 O O . GLU A 1 222 ? -8.223 16.303 14.701 1.00 61.66 222 GLU A O 1
ATOM 1644 N N . ARG A 1 223 ? -10.406 16.033 15.101 1.00 65.81 223 ARG A N 1
ATOM 1645 C CA . ARG A 1 223 ? -10.465 16.863 16.318 1.00 65.81 223 ARG A CA 1
ATOM 1646 C C . ARG A 1 223 ? -10.182 16.075 17.603 1.00 65.81 223 ARG A C 1
ATOM 1648 O O . ARG A 1 223 ? -10.028 16.677 18.661 1.00 65.81 223 ARG A O 1
ATOM 1655 N N . GLY A 1 224 ? -10.132 14.751 17.533 1.00 72.50 224 GLY A N 1
ATOM 1656 C CA . GLY A 1 224 ? -10.145 13.809 18.648 1.00 72.50 224 GLY A CA 1
ATOM 1657 C C . GLY A 1 224 ? -11.508 13.649 19.335 1.00 72.50 224 GLY A C 1
ATOM 1658 O O . GLY A 1 224 ? -11.594 12.933 20.333 1.00 72.50 224 GLY A O 1
ATOM 1659 N N . PHE A 1 225 ? -12.569 14.308 18.850 1.00 78.12 225 PHE A N 1
ATOM 1660 C CA . PHE A 1 225 ? -13.879 14.372 19.511 1.00 78.12 225 PHE A CA 1
ATOM 1661 C C . PHE A 1 225 ? -15.026 14.387 18.494 1.00 78.12 225 PHE A C 1
ATOM 1663 O O . PHE A 1 225 ? -14.928 15.038 17.459 1.00 78.12 225 PHE A O 1
ATOM 1670 N N . ILE A 1 226 ? -16.139 13.730 18.836 1.00 81.75 226 ILE A N 1
ATOM 1671 C CA . ILE A 1 226 ? -17.408 13.791 18.093 1.00 81.75 226 ILE A CA 1
ATOM 1672 C C . ILE A 1 226 ? -18.431 14.629 18.861 1.00 81.75 226 ILE A C 1
ATOM 1674 O O . ILE A 1 226 ? -18.444 14.620 20.097 1.00 81.75 226 ILE A O 1
ATOM 1678 N N . ASP A 1 227 ? -19.338 15.296 18.150 1.00 81.44 227 ASP A N 1
ATOM 1679 C CA . ASP A 1 227 ? -20.447 15.987 18.802 1.00 81.44 227 ASP A CA 1
ATOM 1680 C C . ASP A 1 227 ? -21.449 14.969 19.374 1.00 81.44 227 ASP A C 1
ATOM 1682 O O . ASP A 1 227 ? -21.720 13.922 18.778 1.00 81.44 227 ASP A O 1
ATOM 1686 N N . ALA A 1 228 ? -22.072 15.289 20.513 1.00 83.12 228 ALA A N 1
ATOM 1687 C CA . ALA A 1 228 ? -23.045 14.407 21.173 1.00 83.12 228 ALA A CA 1
ATOM 1688 C C . ALA A 1 228 ? -24.160 13.852 20.245 1.00 83.12 228 ALA A C 1
ATOM 1690 O O . ALA A 1 228 ? -24.495 12.672 20.372 1.00 83.12 228 ALA A O 1
ATOM 1691 N N . PRO A 1 229 ? -24.712 14.612 19.272 1.00 85.81 229 PRO A N 1
ATOM 1692 C CA . PRO A 1 229 ? -25.698 14.088 18.322 1.00 85.81 229 PRO A CA 1
ATOM 1693 C C . PRO A 1 229 ? -25.144 13.003 17.384 1.00 85.81 229 PRO A C 1
ATOM 1695 O O . PRO A 1 229 ? -25.898 12.158 16.901 1.00 85.81 229 PRO A O 1
ATOM 1698 N N . GLN A 1 230 ? -23.835 13.006 17.119 1.00 82.75 230 GLN A N 1
ATOM 1699 C CA . GLN A 1 230 ? -23.179 12.059 16.215 1.00 82.75 230 GLN A CA 1
ATOM 1700 C C . GLN A 1 230 ? -22.902 10.706 16.882 1.00 82.75 230 GLN A C 1
ATOM 1702 O O . GLN A 1 230 ? -22.732 9.703 16.183 1.00 82.75 230 GLN A O 1
ATOM 1707 N N . LEU A 1 231 ? -22.953 10.638 18.218 1.00 82.75 231 LEU A N 1
ATOM 1708 C CA . LEU A 1 231 ? -22.777 9.398 18.978 1.00 82.75 231 LEU A CA 1
ATOM 1709 C C . LEU A 1 231 ? -23.759 8.303 18.532 1.00 82.75 231 LEU A C 1
ATOM 1711 O O . LEU A 1 231 ? -23.377 7.142 18.402 1.00 82.75 231 LEU A O 1
ATOM 1715 N N . GLY A 1 232 ? -25.006 8.667 18.215 1.00 82.00 232 GLY A N 1
ATOM 1716 C CA . GLY A 1 232 ? -26.004 7.718 17.712 1.00 82.00 232 GLY A CA 1
ATOM 1717 C C . GLY A 1 232 ? -25.648 7.115 16.346 1.00 82.00 232 GLY A C 1
ATOM 1718 O O . GLY A 1 232 ? -26.051 5.992 16.043 1.00 82.00 232 GLY A O 1
ATOM 1719 N N . THR A 1 233 ? -24.886 7.834 15.519 1.00 83.75 233 THR A N 1
ATOM 1720 C CA . THR A 1 233 ? -24.388 7.338 14.227 1.00 83.75 233 THR A CA 1
ATOM 1721 C C . THR A 1 233 ? -23.228 6.371 14.423 1.00 83.75 233 THR A C 1
ATOM 1723 O O . THR A 1 233 ? -23.239 5.301 13.816 1.00 83.75 233 THR A O 1
ATOM 1726 N N . VAL A 1 234 ? -22.297 6.687 15.329 1.00 84.38 234 VAL A N 1
ATOM 1727 C CA . VAL A 1 234 ? -21.203 5.782 15.724 1.00 84.38 234 VAL A CA 1
ATOM 1728 C C . VAL A 1 234 ? -21.757 4.482 16.306 1.00 84.38 234 VAL A C 1
ATOM 1730 O O . VAL A 1 234 ? -21.378 3.400 15.864 1.00 84.38 234 VAL A O 1
ATOM 1733 N N . ALA A 1 235 ? -22.718 4.573 17.231 1.00 81.94 235 ALA A N 1
ATOM 1734 C CA . ALA A 1 235 ? -23.355 3.408 17.844 1.00 81.94 235 ALA A CA 1
ATOM 1735 C C . ALA A 1 235 ? -24.046 2.507 16.803 1.00 81.94 235 ALA A C 1
ATOM 1737 O O . ALA A 1 235 ? -23.884 1.290 16.835 1.00 81.94 235 ALA A O 1
ATOM 1738 N N . ARG A 1 236 ? -24.755 3.092 15.825 1.00 82.44 236 ARG A N 1
ATOM 1739 C CA . ARG A 1 236 ? -25.358 2.329 14.717 1.00 82.44 236 ARG A CA 1
ATOM 1740 C C . ARG A 1 236 ? -24.319 1.675 13.808 1.00 82.44 236 ARG A C 1
ATOM 1742 O O . ARG A 1 236 ? -24.518 0.531 13.415 1.00 82.44 236 ARG A O 1
ATOM 1749 N N . ALA A 1 237 ? -23.227 2.369 13.489 1.00 80.56 237 ALA A N 1
ATOM 1750 C CA . ALA A 1 237 ? -22.145 1.821 12.666 1.00 80.56 237 ALA A CA 1
ATOM 1751 C C . ALA A 1 237 ? -21.432 0.632 13.339 1.00 80.56 237 ALA A C 1
ATOM 1753 O O . ALA A 1 237 ? -20.862 -0.223 12.661 1.00 80.56 237 ALA A O 1
ATOM 1754 N N . LEU A 1 238 ? -21.488 0.557 14.669 1.00 79.25 238 LEU A N 1
ATOM 1755 C CA . LEU A 1 238 ? -20.900 -0.528 15.450 1.00 79.25 238 LEU A CA 1
ATOM 1756 C C . LEU A 1 238 ? -21.836 -1.731 15.644 1.00 79.25 238 LEU A C 1
ATOM 1758 O O . LEU A 1 238 ? -21.352 -2.807 15.988 1.00 79.25 238 LEU A O 1
ATOM 1762 N N . GLY A 1 239 ? -23.127 -1.594 15.325 1.00 73.69 239 GLY A N 1
ATOM 1763 C CA . GLY A 1 239 ? -24.118 -2.670 15.419 1.00 73.69 239 GLY A CA 1
ATOM 1764 C C . GLY A 1 239 ? -24.554 -2.995 16.856 1.00 73.69 239 GLY A C 1
ATOM 1765 O O . GLY A 1 239 ? -23.940 -2.557 17.828 1.00 73.69 239 GLY A O 1
ATOM 1766 N N . ALA A 1 240 ? -25.642 -3.765 16.987 1.00 57.69 240 ALA A N 1
ATOM 1767 C CA . ALA A 1 240 ? -26.207 -4.183 18.279 1.00 57.69 240 ALA A CA 1
ATOM 1768 C C . ALA A 1 240 ? -25.261 -5.103 19.076 1.00 57.69 240 ALA A C 1
ATOM 1770 O O . ALA A 1 240 ? -25.266 -5.091 20.306 1.00 57.69 240 ALA A O 1
ATOM 1771 N N . ASP A 1 241 ? -24.392 -5.824 18.370 1.00 57.16 241 ASP A N 1
ATOM 1772 C CA . ASP A 1 241 ? -23.439 -6.805 18.896 1.00 57.16 241 ASP A CA 1
ATOM 1773 C C . ASP A 1 241 ? -22.428 -6.192 19.887 1.00 57.16 241 ASP A C 1
ATOM 1775 O O . ASP A 1 241 ? -21.816 -6.906 20.679 1.00 57.16 241 ASP A O 1
ATOM 1779 N N . MET A 1 242 ? -22.240 -4.864 19.874 1.00 58.50 242 MET A N 1
ATOM 1780 C CA . MET A 1 242 ? -21.375 -4.193 20.848 1.00 58.50 242 MET A CA 1
ATOM 1781 C C . MET A 1 242 ? -21.956 -4.245 22.267 1.00 58.50 242 MET A C 1
ATOM 1783 O O . MET A 1 242 ? -21.199 -4.382 23.224 1.00 58.50 242 MET A O 1
ATOM 1787 N N . TRP A 1 243 ? -23.283 -4.164 22.421 1.00 51.91 243 TRP A N 1
ATOM 1788 C CA . TRP A 1 243 ? -23.916 -4.213 23.745 1.00 51.91 243 TRP A CA 1
ATOM 1789 C C . TRP A 1 243 ? -23.796 -5.605 24.377 1.00 51.91 243 TRP A C 1
ATOM 1791 O O . TRP A 1 243 ? -23.612 -5.716 25.585 1.00 51.91 243 TRP A O 1
ATOM 1801 N N . GLU A 1 244 ? -23.805 -6.659 23.557 1.00 52.12 244 GLU A N 1
ATOM 1802 C CA . GLU A 1 244 ? -23.550 -8.031 24.012 1.00 52.12 244 GLU A CA 1
ATOM 1803 C C . GLU A 1 244 ? -22.062 -8.291 24.297 1.00 52.12 244 GLU A C 1
ATOM 1805 O O . GLU A 1 244 ? -21.738 -9.025 25.222 1.00 52.12 244 GLU A O 1
ATOM 1810 N N . ALA A 1 245 ? -21.142 -7.671 23.549 1.00 51.12 245 ALA A N 1
ATOM 1811 C CA . ALA A 1 245 ? -19.699 -7.868 23.726 1.00 51.12 245 ALA A CA 1
ATOM 1812 C C . ALA A 1 245 ? -19.079 -7.045 24.873 1.00 51.12 245 ALA A C 1
ATOM 1814 O O . ALA A 1 245 ? -18.009 -7.397 25.371 1.00 51.12 245 ALA A O 1
ATOM 1815 N N . VAL A 1 246 ? -19.717 -5.939 25.272 1.00 49.84 246 VAL A N 1
ATOM 1816 C CA . VAL A 1 246 ? -19.317 -5.103 26.422 1.00 49.84 246 VAL A CA 1
ATOM 1817 C C . VAL A 1 246 ? -20.003 -5.568 27.716 1.00 49.84 246 VAL A C 1
ATOM 1819 O O . VAL A 1 246 ? -19.520 -5.263 28.808 1.00 49.84 246 VAL A O 1
ATOM 1822 N N . GLY A 1 247 ? -21.083 -6.351 27.605 1.00 44.31 247 GLY A N 1
ATOM 1823 C CA . GLY A 1 247 ? -21.677 -7.093 28.712 1.00 44.31 247 GLY A CA 1
ATOM 1824 C C . GLY A 1 247 ? -20.716 -8.177 29.183 1.00 44.31 247 GLY A C 1
ATOM 1825 O O . GLY A 1 247 ? -20.631 -9.250 28.594 1.00 44.31 247 GLY A O 1
ATOM 1826 N N . GLY A 1 248 ? -19.940 -7.855 30.215 1.00 40.97 248 GLY A N 1
ATOM 1827 C CA . GLY A 1 248 ? -19.053 -8.800 30.871 1.00 40.97 248 GLY A CA 1
ATOM 1828 C C . GLY A 1 248 ? -19.785 -10.065 31.313 1.00 40.97 248 GLY A C 1
ATOM 1829 O O . GLY A 1 248 ? -20.987 -10.064 31.553 1.00 40.97 248 GLY A O 1
ATOM 1830 N N . ASP A 1 249 ? -18.991 -11.123 31.406 1.00 43.84 249 ASP A N 1
ATOM 1831 C CA . ASP A 1 249 ? -19.240 -12.418 32.031 1.00 43.84 249 ASP A CA 1
ATOM 1832 C C . ASP A 1 249 ? -20.082 -12.296 33.329 1.00 43.84 249 ASP A C 1
ATOM 1834 O O . ASP A 1 249 ? -19.553 -12.233 34.436 1.00 43.84 249 ASP A O 1
ATOM 1838 N N . GLU A 1 250 ? -21.409 -12.234 33.212 1.00 48.56 250 GLU A N 1
ATOM 1839 C CA . GLU A 1 250 ? -22.345 -12.406 34.324 1.00 48.56 250 GLU A CA 1
ATOM 1840 C C . GLU A 1 250 ? -23.258 -13.591 34.011 1.00 48.56 250 GLU A C 1
ATOM 1842 O O . GLU A 1 250 ? -24.241 -13.468 33.280 1.00 48.56 250 GLU A O 1
ATOM 1847 N N . GLY A 1 251 ? -22.939 -14.759 34.577 1.00 38.22 251 GLY A N 1
ATOM 1848 C CA . GLY A 1 251 ? -23.881 -15.880 34.586 1.00 38.22 251 GLY A CA 1
ATOM 1849 C C . GLY A 1 251 ? -23.282 -17.276 34.707 1.00 38.22 251 GLY A C 1
ATOM 1850 O O . GLY A 1 251 ? -23.579 -18.132 33.881 1.00 38.22 251 GLY A O 1
ATOM 1851 N N . GLY A 1 252 ? -22.483 -17.532 35.745 1.00 32.22 252 GLY A N 1
ATOM 1852 C CA . GLY A 1 252 ? -22.119 -18.885 36.175 1.00 32.22 252 GLY A CA 1
ATOM 1853 C C . GLY A 1 252 ? -22.385 -19.057 37.667 1.00 32.22 252 GLY A C 1
ATOM 1854 O O . GLY A 1 252 ? -21.445 -19.027 38.458 1.00 32.22 252 GLY A O 1
ATOM 1855 N N . GLY A 1 253 ? -23.665 -19.151 38.035 1.00 31.47 253 GLY A N 1
ATOM 1856 C CA . GLY A 1 253 ? -24.129 -19.632 39.341 1.00 31.47 253 GLY A CA 1
ATOM 1857 C C . GLY A 1 253 ? -24.526 -21.097 39.263 1.00 31.47 253 GLY A C 1
ATOM 1858 O O . GLY A 1 253 ? -25.013 -21.503 38.184 1.00 31.47 253 GLY A O 1
#

Organism: NCBI:txid265563

Secondary structure (DSSP, 8-state):
-------GGGG-------PPPPPPP------HHHHHHHHHHHHHTTTTTS----TTSTTTT--TTSPPPTTHHHHSTTHHHHHHHHHHHHH-HHHHHHHSSSTTT--SB-GGGPBPHHHHHHHHHSS--S-SSBSEEEETTTEEEE-B-S--SSEEEEHHHHTTS----HHHHS-SSSEEEEE-SS-EEEEE--TTTT---HHHHHHHHHHHHHHHHH-SS--S---GGGHHHHHHHH-THHHHHHS------

InterPro domains:
  IPR025257 Deubiquitinating enzyme MINDY-3/4, conserved domain [PF13898] (74-195)
  IPR025257 Deubiquitinating enzyme MINDY-3/4, conserved domain [SM01174] (1-252)
  IPR039785 Deubiquitinating enzyme MINDY-3/4 [PTHR12473] (73-217)

Radius of gyration: 24.66 Å; chains: 1; bounding box: 53×54×82 Å